Protein AF-A0A1V5U0B7-F1 (afdb_monomer)

Solvent-accessible surface area (backbone atoms only — not comparable to full-atom values): 18365 Å² total; per-residue (Å²): 103,59,68,53,19,48,53,51,31,51,53,49,50,71,73,50,43,68,57,56,49,52,46,51,51,49,44,52,48,53,45,49,48,41,62,73,68,41,86,46,65,86,59,24,50,50,52,44,47,18,41,50,40,1,48,52,44,45,26,42,40,45,71,71,69,49,90,77,54,69,69,35,40,48,53,20,57,81,45,40,70,61,38,31,50,20,51,47,48,53,50,51,59,42,56,73,32,51,89,42,65,73,58,23,56,56,43,52,51,25,44,61,46,24,61,56,38,47,72,76,35,77,87,51,49,31,72,56,24,40,51,51,18,40,60,70,30,60,97,40,43,67,57,55,49,50,54,65,45,50,62,57,50,54,48,51,51,55,50,49,52,42,50,60,54,26,68,42,81,85,64,6,60,60,37,43,54,50,46,52,54,48,49,54,52,44,67,60,49,47,60,55,50,49,44,24,28,53,35,38,43,51,51,52,50,54,50,54,49,50,51,61,71,68,49,66,74,50,41,68,38,89,84,75,66,48,84,34,54,56,84,52,56,51,36,92,88,78,62,46,62,64,73,79,59,76,79,79,76,66,80,85,70,76,80,78,80,73,70,82,79,66,83,80,68,81,81,76,75,79,82,78,77,77,80,85,72,81,82,75,82,82,82,86,76,91,77,82,87,80,88,90,82,84,82,83,66,80,89,62,93,85,79,83,67,88,71,78,66,82,91,127

Foldseek 3Di:
DLVVLLVLLVVLCVPDPPLLLVLLVVLVVQLVCLVVPVPDCVRSLLSNQLLVLLLLQSLLCSSVVHDRDNVSSRPSVVVSVQSSQQSVLLVVVLVVCVVPPVVSLLSCQLQLCLSVCCVPPVVDGNVRSSVVSNVLCVVVSVVVVCSLVVVVVVVCVVLVVLCVCLPDPPRNVVSVVVSVVVCVVCVSVVVSSSSNSSSSVVVVSVVVVVVVVPDDQWDQDPVPRDTGGPPDQADPPPRHGPPPDPDPPPPDDDPPPPDPPDPPDPDPDDPDPDPDDDDDDDDDDDDDDDDDDDDFDDDDDPPPDDDGDDDD

Secondary structure (DSSP, 8-state):
-HHHHHHHHHHHHHHSHHHHHHHHHHHHHHHHHHHHH--SHHHHHHHHHHHHHHHHHHHHHHHTT----GGGGGGGGTTHHHHHHHHHHHHHHHHHTTTSHHHHHHHHHHSTTHHHHHHH-TT--HHHHHHHHHHHTTTTHHHHHHHHHHHHHHHHHHHHHHHHHHTSTTTHHHHHHHHHHHHHHHHHHHHHHHHHHHHHHHHHHHHHHHHHHHS-SEEE-TTT--EEETT-SB-TTT--BTTSS-------------------------------PPPPP------------PPPPPPPTTT--PPPPPP-

Sequence (312 aa):
MVLSAYKKAFGILMRKPVRLWGVSLLGSLLVGLACLFGVLPIIVIPIALTLGLGMVSVFYRGSHGEEINSDLLFAGFKSFWKTVAAMGWQWLWTFIWAPVPVMNIIKIYSYRFVPYYLLTRPEYDGPVALRASMEETKGYRWKLLFADLLAPLAVVFGLGLLAALALIPYVGIFFDIVLFAASILIGLVLPLFMGLVQACMFDEVQEARRLEASRPKGKICPGCGSSVPADAKFCANCGFNFVQQPPYQQPYQPPQYQQPVYPQQPYQQPVYQQPVYPQQPQFQQPYQGAEGAPAAGAWDGTSGEYQPPQQG

Structure (mmCIF, N/CA/C/O backbone):
data_AF-A0A1V5U0B7-F1
#
_entry.id   AF-A0A1V5U0B7-F1
#
loop_
_atom_site.group_PDB
_atom_site.id
_atom_site.type_symbol
_atom_site.label_atom_id
_atom_site.label_alt_id
_atom_site.label_comp_id
_atom_site.label_asym_id
_atom_site.label_entity_id
_atom_site.label_seq_id
_atom_site.pdbx_PDB_ins_code
_atom_site.Cartn_x
_atom_site.Cartn_y
_atom_site.Cartn_z
_atom_site.occupancy
_atom_site.B_iso_or_equiv
_atom_site.auth_seq_id
_atom_site.auth_comp_id
_atom_site.auth_asym_id
_atom_site.auth_atom_id
_atom_site.pdbx_PDB_model_num
ATOM 1 N N . MET A 1 1 ? -13.053 -11.152 -2.266 1.00 90.06 1 MET A N 1
ATOM 2 C CA . MET A 1 1 ? -12.197 -10.188 -1.557 1.00 90.06 1 MET A CA 1
ATOM 3 C C . MET A 1 1 ? -10.908 -9.883 -2.317 1.00 90.06 1 MET A C 1
ATOM 5 O O . MET A 1 1 ? -10.857 -8.848 -2.951 1.00 90.06 1 MET A O 1
ATOM 9 N N . VAL A 1 2 ? -9.885 -10.752 -2.347 1.00 92.25 2 VAL A N 1
ATOM 10 C CA . VAL A 1 2 ? -8.628 -10.404 -3.061 1.00 92.25 2 VAL A CA 1
ATOM 11 C C . VAL A 1 2 ? -8.873 -10.188 -4.559 1.00 92.25 2 VAL A C 1
ATOM 13 O O . VAL A 1 2 ? -8.548 -9.137 -5.098 1.00 92.25 2 VAL A O 1
ATOM 16 N N . LEU A 1 3 ? -9.553 -11.131 -5.218 1.00 93.12 3 LEU A N 1
ATOM 17 C CA . LEU A 1 3 ? -9.892 -11.002 -6.639 1.00 93.12 3 LEU A CA 1
ATOM 18 C C . LEU A 1 3 ? -10.841 -9.821 -6.928 1.00 93.12 3 LEU A C 1
ATOM 20 O O . LEU A 1 3 ? -10.712 -9.177 -7.966 1.00 93.12 3 LEU A O 1
ATOM 24 N N . SER A 1 4 ? -11.773 -9.513 -6.016 1.00 93.19 4 SER A N 1
ATOM 25 C CA . SER A 1 4 ? -12.668 -8.354 -6.164 1.00 93.19 4 SER A CA 1
ATOM 26 C C . SER A 1 4 ? -11.897 -7.041 -6.071 1.00 93.19 4 SER A C 1
ATOM 28 O O . SER A 1 4 ? -12.092 -6.182 -6.927 1.00 93.19 4 SER A O 1
ATOM 30 N N . ALA A 1 5 ? -10.965 -6.918 -5.121 1.00 93.62 5 ALA A N 1
ATOM 31 C CA . ALA A 1 5 ? -10.085 -5.760 -5.005 1.00 93.62 5 ALA A CA 1
ATOM 32 C C . ALA A 1 5 ? -9.208 -5.579 -6.254 1.00 93.62 5 ALA A C 1
ATOM 34 O O . ALA A 1 5 ? -9.132 -4.477 -6.787 1.00 93.62 5 ALA A O 1
ATOM 35 N N . TYR A 1 6 ? -8.623 -6.660 -6.779 1.00 94.38 6 TYR A N 1
ATOM 36 C CA . TYR A 1 6 ? -7.843 -6.629 -8.021 1.00 94.38 6 TYR A CA 1
ATOM 37 C C . TYR A 1 6 ? -8.683 -6.181 -9.223 1.00 94.38 6 TYR A C 1
ATOM 39 O O . TYR A 1 6 ? -8.261 -5.313 -9.985 1.00 94.38 6 TYR A O 1
ATOM 47 N N . LYS A 1 7 ? -9.896 -6.728 -9.377 1.00 94.62 7 LYS A N 1
ATOM 48 C CA . LYS A 1 7 ? -10.818 -6.348 -10.457 1.00 94.62 7 LYS A CA 1
ATOM 49 C C . LYS A 1 7 ? -11.233 -4.877 -10.357 1.00 94.62 7 LYS A C 1
ATOM 51 O O . LYS A 1 7 ? -11.244 -4.186 -11.374 1.00 94.62 7 LYS A O 1
ATOM 56 N N . LYS A 1 8 ? -11.552 -4.399 -9.147 1.00 93.94 8 LYS A N 1
ATOM 57 C CA . LYS A 1 8 ? -11.872 -2.988 -8.877 1.00 93.94 8 LYS A CA 1
ATOM 58 C C . LYS A 1 8 ? -10.685 -2.091 -9.241 1.00 93.94 8 LYS A C 1
ATOM 60 O O . LYS A 1 8 ? -10.845 -1.197 -10.067 1.00 93.94 8 LYS A O 1
ATOM 65 N N . ALA A 1 9 ? -9.494 -2.387 -8.714 1.00 92.88 9 ALA A N 1
ATOM 66 C CA . ALA A 1 9 ? -8.272 -1.627 -8.977 1.00 92.88 9 ALA A CA 1
ATOM 67 C C . ALA A 1 9 ? -7.937 -1.561 -10.475 1.00 92.88 9 ALA A C 1
ATOM 69 O O . ALA A 1 9 ? -7.663 -0.482 -10.997 1.00 92.88 9 ALA A O 1
ATOM 70 N N . PHE A 1 10 ? -8.033 -2.687 -11.189 1.00 92.44 10 PHE A N 1
ATOM 71 C CA . PHE A 1 10 ? -7.805 -2.737 -12.633 1.00 92.44 10 PHE A CA 1
ATOM 72 C C . PHE A 1 10 ? -8.819 -1.886 -13.412 1.00 92.44 10 PHE A C 1
ATOM 74 O O . PHE A 1 10 ? -8.439 -1.118 -14.294 1.00 92.44 10 PHE A O 1
ATOM 81 N N . GLY A 1 11 ? -10.107 -1.968 -13.058 1.00 91.06 11 GLY A N 1
ATOM 82 C CA . GLY A 1 11 ? -11.150 -1.155 -13.687 1.00 91.06 11 GLY A CA 1
ATOM 83 C C . GLY A 1 11 ? -10.940 0.349 -13.483 1.00 91.06 11 GLY A C 1
ATOM 84 O O . GLY A 1 11 ? -11.145 1.136 -14.405 1.00 91.06 11 GLY A O 1
ATOM 85 N N . ILE A 1 12 ? -10.484 0.751 -12.296 1.00 90.06 12 ILE A N 1
ATOM 86 C CA . ILE A 1 12 ? -10.191 2.152 -11.963 1.00 90.06 12 ILE A CA 1
ATOM 87 C C . ILE A 1 12 ? -8.972 2.646 -12.749 1.00 90.06 12 ILE A C 1
ATOM 89 O O . ILE A 1 12 ? -9.028 3.720 -13.355 1.00 90.06 12 ILE A O 1
ATOM 93 N N . LEU A 1 13 ? -7.913 1.832 -12.809 1.00 87.06 13 LEU A N 1
ATOM 94 C CA . LEU A 1 13 ? -6.694 2.132 -13.560 1.00 87.06 13 LEU A CA 1
ATOM 95 C C . LEU A 1 13 ? -6.983 2.373 -15.051 1.00 87.06 13 LEU A C 1
ATOM 97 O O . LEU A 1 13 ? -6.430 3.303 -15.635 1.00 87.06 13 LEU A O 1
ATOM 101 N N . MET A 1 14 ? -7.887 1.586 -15.644 1.00 86.19 14 MET A N 1
ATOM 102 C CA . MET A 1 14 ? -8.280 1.714 -17.053 1.00 86.19 14 MET A CA 1
ATOM 103 C C . MET A 1 14 ? -9.199 2.911 -17.340 1.00 86.19 14 MET A C 1
ATOM 105 O O . MET A 1 14 ? -9.218 3.409 -18.463 1.00 86.19 14 MET A O 1
ATOM 109 N N . ARG A 1 15 ? -9.962 3.404 -16.354 1.00 83.94 15 ARG A N 1
ATOM 110 C CA . ARG A 1 15 ? -10.961 4.467 -16.571 1.00 83.94 15 ARG A CA 1
ATOM 111 C C . ARG A 1 15 ? -10.376 5.882 -16.566 1.00 83.94 15 ARG A C 1
ATOM 113 O O . ARG A 1 15 ? -10.871 6.741 -17.290 1.00 83.94 15 ARG A O 1
ATOM 120 N N . LYS A 1 16 ? -9.370 6.158 -15.729 1.00 71.25 16 LYS A N 1
ATOM 121 C CA . LYS A 1 16 ? -8.733 7.488 -15.610 1.00 71.25 16 LYS A CA 1
ATOM 122 C C . LYS A 1 16 ? -7.199 7.380 -15.601 1.00 71.25 16 LYS A C 1
ATOM 124 O O . LYS A 1 16 ? -6.576 7.812 -14.628 1.00 71.25 16 LYS A O 1
ATOM 129 N N . PRO A 1 17 ? -6.572 6.835 -16.660 1.00 76.44 17 PRO A N 1
ATOM 130 C CA . PRO A 1 17 ? -5.147 6.534 -16.629 1.00 76.44 17 PRO A CA 1
ATOM 131 C C . PRO A 1 17 ? -4.315 7.816 -16.498 1.00 76.44 17 PRO A C 1
ATOM 133 O O . PRO A 1 17 ? -3.619 8.002 -15.514 1.00 76.44 17 PRO A O 1
ATOM 136 N N . VAL A 1 18 ? -4.460 8.789 -17.397 1.00 84.62 18 VAL A N 1
ATOM 137 C CA . VAL A 1 18 ? -3.482 9.890 -17.498 1.00 84.62 18 VAL A CA 1
ATOM 138 C C . VAL A 1 18 ? -3.328 10.718 -16.211 1.00 84.62 18 VAL A C 1
ATOM 140 O O . VAL A 1 18 ? -2.205 10.965 -15.779 1.00 84.62 18 VAL A O 1
ATOM 143 N N . ARG A 1 19 ? -4.430 11.125 -15.560 1.00 87.81 19 ARG A N 1
ATOM 144 C CA . ARG A 1 19 ? -4.363 11.954 -14.338 1.00 87.81 19 ARG A CA 1
ATOM 145 C C . ARG A 1 19 ? -3.838 11.189 -13.125 1.00 87.81 19 ARG A C 1
ATOM 147 O O . ARG A 1 19 ? -2.963 11.700 -12.434 1.00 87.81 19 ARG A O 1
ATOM 154 N N . LEU A 1 20 ? -4.351 9.979 -12.878 1.00 88.00 20 LEU A N 1
ATOM 155 C CA . LEU A 1 20 ? -3.863 9.141 -11.779 1.00 88.00 20 LEU A CA 1
ATOM 156 C C . LEU A 1 20 ? -2.371 8.851 -11.978 1.00 88.00 20 LEU A C 1
ATOM 158 O O . LEU A 1 20 ? -1.591 8.975 -11.043 1.00 88.00 20 LEU A O 1
ATOM 162 N N . TRP A 1 21 ? -1.969 8.553 -13.214 1.00 88.81 21 TRP A N 1
ATOM 163 C CA . TRP A 1 21 ? -0.586 8.237 -13.535 1.00 88.81 21 TRP A CA 1
ATOM 164 C C . TRP A 1 21 ? 0.326 9.443 -13.357 1.00 88.81 21 TRP A C 1
ATOM 166 O O . TRP A 1 21 ? 1.344 9.330 -12.686 1.00 88.81 21 TRP A O 1
ATOM 176 N N . GLY A 1 22 ? -0.061 10.607 -13.882 1.00 90.88 22 GLY A N 1
ATOM 177 C CA . GLY A 1 22 ? 0.720 11.835 -13.744 1.00 90.88 22 GLY A CA 1
ATOM 178 C C . GLY A 1 22 ? 0.945 12.227 -12.284 1.00 90.88 22 GLY A C 1
ATOM 179 O O . GLY A 1 22 ? 2.077 12.501 -11.891 1.00 90.88 22 GLY A O 1
ATOM 180 N N . VAL A 1 23 ? -0.105 12.194 -11.457 1.00 92.38 23 VAL A N 1
ATOM 181 C CA . VAL A 1 23 ? 0.000 12.568 -10.037 1.00 92.38 23 VAL A CA 1
ATOM 182 C C . VAL A 1 23 ? 0.762 11.513 -9.232 1.00 92.38 23 VAL A C 1
ATOM 184 O O . VAL A 1 23 ? 1.595 11.877 -8.407 1.00 92.38 23 VAL A O 1
ATOM 187 N N . SER A 1 24 ? 0.555 10.217 -9.483 1.00 91.19 24 SER A N 1
ATOM 188 C CA . SER A 1 24 ? 1.335 9.166 -8.818 1.00 91.19 24 SER A CA 1
ATOM 189 C C . SER A 1 24 ? 2.815 9.206 -9.205 1.00 91.19 24 SER A C 1
ATOM 191 O O . SER A 1 24 ? 3.659 9.069 -8.326 1.00 91.19 24 SER A O 1
ATOM 193 N N . LEU A 1 25 ? 3.146 9.448 -10.479 1.00 90.62 25 LEU A N 1
ATOM 194 C CA . LEU A 1 25 ? 4.532 9.613 -10.931 1.00 90.62 25 LEU A CA 1
ATOM 195 C C . LEU A 1 25 ? 5.178 10.855 -10.319 1.00 90.62 25 LEU A C 1
ATOM 197 O O . LEU A 1 25 ? 6.307 10.773 -9.843 1.00 90.62 25 LEU A O 1
ATOM 201 N N . LEU A 1 26 ? 4.453 11.977 -10.274 1.00 93.81 26 LEU A N 1
ATOM 202 C CA . LEU A 1 26 ? 4.906 13.185 -9.590 1.00 93.81 26 LEU A CA 1
ATOM 203 C C . LEU A 1 26 ? 5.170 12.905 -8.106 1.00 93.81 26 LEU A C 1
ATOM 205 O O . LEU A 1 26 ? 6.221 13.270 -7.595 1.00 93.81 26 LEU A O 1
ATOM 209 N N . GLY A 1 27 ? 4.261 12.213 -7.419 1.00 92.19 27 GLY A N 1
ATOM 210 C CA . GLY A 1 27 ? 4.438 11.846 -6.017 1.00 92.19 27 GLY A CA 1
ATOM 211 C C . GLY A 1 27 ? 5.635 10.923 -5.782 1.00 92.19 27 GLY A C 1
ATOM 212 O O . GLY A 1 27 ? 6.443 11.183 -4.892 1.00 92.19 27 GLY A O 1
ATOM 213 N N . SER A 1 28 ? 5.812 9.892 -6.613 1.00 90.00 28 SER A N 1
ATOM 214 C CA . SER A 1 28 ? 6.988 9.015 -6.570 1.00 90.00 28 SER A CA 1
ATOM 215 C C . SER A 1 28 ? 8.289 9.772 -6.844 1.00 90.00 28 SER A C 1
ATOM 217 O O . SER A 1 28 ? 9.279 9.532 -6.155 1.00 90.00 28 SER A O 1
ATOM 219 N N . LEU A 1 29 ? 8.283 10.717 -7.788 1.00 91.94 29 LEU A N 1
ATOM 220 C CA . LEU A 1 29 ? 9.418 11.598 -8.056 1.00 91.94 29 LEU A CA 1
ATOM 221 C C . LEU A 1 29 ? 9.741 12.459 -6.831 1.00 91.94 29 LEU A C 1
ATOM 223 O O . LEU A 1 29 ? 10.893 12.503 -6.420 1.00 91.94 29 LEU A O 1
ATOM 227 N N . LEU A 1 30 ? 8.745 13.096 -6.209 1.00 93.31 30 LEU A N 1
ATOM 228 C CA . LEU A 1 30 ? 8.948 13.925 -5.016 1.00 93.31 30 LEU A CA 1
ATOM 229 C C . LEU A 1 30 ? 9.529 13.120 -3.846 1.00 93.31 30 LEU A C 1
ATOM 231 O O . LEU A 1 30 ? 10.458 13.587 -3.189 1.00 93.31 30 LEU A O 1
ATOM 235 N N . VAL A 1 31 ? 9.032 11.900 -3.611 1.00 90.75 31 VAL A N 1
ATOM 236 C CA . VAL A 1 31 ? 9.595 10.991 -2.597 1.00 90.75 31 VAL A CA 1
ATOM 237 C C . VAL A 1 31 ? 11.036 10.614 -2.952 1.00 90.75 31 VAL A C 1
ATOM 239 O O . VAL A 1 31 ? 11.913 10.677 -2.094 1.00 90.75 31 VAL A O 1
ATOM 242 N N . GLY A 1 32 ? 11.301 10.272 -4.215 1.00 89.00 32 GLY A N 1
ATOM 243 C CA . GLY A 1 32 ? 12.644 9.945 -4.695 1.00 89.00 32 GLY A CA 1
ATOM 244 C C . GLY A 1 32 ? 13.631 11.102 -4.528 1.00 89.00 32 GLY A C 1
ATOM 245 O O . GLY A 1 32 ? 14.731 10.893 -4.026 1.00 89.00 32 GLY A O 1
ATOM 246 N N . LEU A 1 33 ? 13.226 12.330 -4.868 1.00 91.06 33 LEU A N 1
ATOM 247 C CA . LEU A 1 33 ? 14.043 13.532 -4.693 1.00 91.06 33 LEU A CA 1
ATOM 248 C C . LEU A 1 33 ? 14.292 13.840 -3.214 1.00 91.06 33 LEU A C 1
ATOM 250 O O . LEU A 1 33 ? 15.415 14.188 -2.855 1.00 91.06 33 LEU A O 1
ATOM 254 N N . ALA A 1 34 ? 13.288 13.666 -2.349 1.00 89.31 34 ALA A N 1
ATOM 255 C CA . ALA A 1 34 ? 13.457 13.826 -0.906 1.00 89.31 34 ALA A CA 1
ATOM 256 C C . ALA A 1 34 ? 14.499 12.843 -0.343 1.00 89.31 34 ALA A C 1
ATOM 258 O O . ALA A 1 34 ? 15.327 13.235 0.478 1.00 89.31 34 ALA A O 1
ATOM 259 N N . CYS A 1 35 ? 14.500 11.595 -0.819 1.00 87.19 35 CYS A N 1
ATOM 260 C CA . CYS A 1 35 ? 15.497 10.592 -0.446 1.00 87.19 35 CYS A CA 1
ATOM 261 C C . CYS A 1 35 ? 16.885 10.861 -1.052 1.00 87.19 35 CYS A C 1
ATOM 263 O O . CYS A 1 35 ? 17.883 10.601 -0.392 1.00 87.19 35 CYS A O 1
ATOM 265 N N . LEU A 1 36 ? 16.959 11.367 -2.289 1.00 88.50 36 LEU A N 1
ATOM 266 C CA . LEU A 1 36 ? 18.220 11.624 -2.993 1.00 88.50 36 LEU A CA 1
ATOM 267 C C . LEU A 1 36 ? 18.971 12.838 -2.430 1.00 88.50 36 LEU A C 1
ATOM 269 O O . LEU A 1 36 ? 20.185 12.786 -2.260 1.00 88.50 36 LEU A O 1
ATOM 273 N N . PHE A 1 37 ? 18.256 13.935 -2.169 1.00 86.75 37 PHE A N 1
ATOM 274 C CA . PHE A 1 37 ? 18.857 15.208 -1.753 1.00 86.75 37 PHE A CA 1
ATOM 275 C C . PHE A 1 37 ? 18.858 15.430 -0.245 1.00 86.75 37 PHE A C 1
ATOM 277 O O . PHE A 1 37 ? 19.570 16.307 0.248 1.00 86.75 37 PHE A O 1
ATOM 284 N N . GLY A 1 38 ? 18.057 14.685 0.512 1.00 80.94 38 GLY A N 1
ATOM 285 C CA . GLY A 1 38 ? 18.045 14.851 1.951 1.00 80.94 38 GLY A CA 1
ATOM 286 C C . GLY A 1 38 ? 19.283 14.207 2.578 1.00 80.94 38 GLY A C 1
ATOM 287 O O . GLY A 1 38 ? 19.398 12.994 2.710 1.00 80.94 38 GLY A O 1
ATOM 288 N N . VAL A 1 39 ? 20.227 15.059 2.972 1.00 81.56 39 VAL A N 1
ATOM 289 C CA . VAL A 1 39 ? 21.521 14.652 3.542 1.00 81.56 39 VAL A CA 1
ATOM 290 C C . VAL A 1 39 ? 21.360 14.076 4.951 1.00 81.56 39 VAL A C 1
ATOM 292 O O . VAL A 1 39 ? 22.073 13.156 5.342 1.00 81.56 39 VAL A O 1
ATOM 295 N N . LEU A 1 40 ? 20.416 14.619 5.726 1.00 90.00 40 LEU A N 1
ATOM 296 C CA . LEU A 1 40 ? 20.201 14.225 7.114 1.00 90.00 40 LEU A CA 1
ATOM 297 C C . LEU A 1 40 ? 18.909 13.408 7.256 1.00 90.00 40 LEU A C 1
ATOM 299 O O . LEU A 1 40 ? 17.837 13.901 6.886 1.00 90.00 40 LEU A O 1
ATOM 303 N N . PRO A 1 41 ? 18.952 12.213 7.879 1.00 88.00 41 PRO A N 1
ATOM 304 C CA . PRO A 1 41 ? 17.770 11.366 8.051 1.00 88.00 41 PRO A CA 1
ATOM 305 C C . PRO A 1 41 ? 16.675 12.051 8.878 1.00 88.00 41 PRO A C 1
ATOM 307 O O . PRO A 1 41 ? 15.493 11.820 8.643 1.00 88.00 41 PRO A O 1
ATOM 310 N N . ILE A 1 42 ? 17.052 12.958 9.789 1.00 91.25 42 ILE A N 1
ATOM 311 C CA . ILE A 1 42 ? 16.110 13.763 10.581 1.00 91.25 42 ILE A CA 1
ATOM 312 C C . ILE A 1 42 ? 15.227 14.680 9.719 1.00 91.25 42 ILE A C 1
ATOM 314 O O . ILE A 1 42 ? 14.128 15.025 10.138 1.00 91.25 42 ILE A O 1
ATOM 318 N N . ILE A 1 43 ? 15.682 15.049 8.516 1.00 90.50 43 ILE A N 1
ATOM 319 C CA . ILE A 1 43 ? 14.926 15.862 7.554 1.00 90.50 43 ILE A CA 1
ATOM 320 C C . ILE A 1 43 ? 14.208 14.955 6.548 1.00 90.50 43 ILE A C 1
ATOM 322 O O . ILE A 1 43 ? 13.018 15.140 6.292 1.00 90.50 43 ILE A O 1
ATOM 326 N N . VAL A 1 44 ? 14.906 13.947 6.012 1.00 92.81 44 VAL A N 1
ATOM 327 C CA . VAL A 1 44 ? 14.365 13.031 4.989 1.00 92.81 44 VAL A CA 1
ATOM 328 C C . VAL A 1 44 ? 13.152 12.272 5.504 1.00 92.81 44 VAL A C 1
ATOM 330 O O . VAL A 1 44 ? 12.131 12.207 4.823 1.00 92.81 44 VAL A O 1
ATOM 333 N N . ILE A 1 45 ? 13.257 11.683 6.700 1.00 93.12 45 ILE A N 1
ATOM 334 C CA . ILE A 1 45 ? 12.246 10.756 7.214 1.00 93.12 45 ILE A CA 1
ATOM 335 C C . ILE A 1 45 ? 10.892 11.464 7.377 1.00 93.12 45 ILE A C 1
ATOM 337 O O . ILE A 1 45 ? 9.923 10.973 6.802 1.00 93.12 45 ILE A O 1
ATOM 341 N N . PRO A 1 46 ? 10.777 12.620 8.065 1.00 94.81 46 PRO A N 1
ATOM 342 C CA . PRO A 1 46 ? 9.505 13.335 8.161 1.00 94.81 46 PRO A CA 1
ATOM 343 C C . PRO A 1 46 ? 8.866 13.650 6.804 1.00 94.81 46 PRO A C 1
ATOM 345 O O . PRO A 1 46 ? 7.671 13.417 6.633 1.00 94.81 46 PRO A O 1
ATOM 348 N N . ILE A 1 47 ? 9.660 14.119 5.835 1.00 94.12 47 ILE A N 1
ATOM 349 C CA . ILE A 1 47 ? 9.184 14.468 4.488 1.00 94.12 47 ILE A CA 1
ATOM 350 C C . ILE A 1 47 ? 8.702 13.220 3.736 1.00 94.12 47 ILE A C 1
ATOM 352 O O . ILE A 1 47 ? 7.638 13.237 3.117 1.00 94.12 47 ILE A O 1
ATOM 356 N N . ALA A 1 48 ? 9.452 12.119 3.804 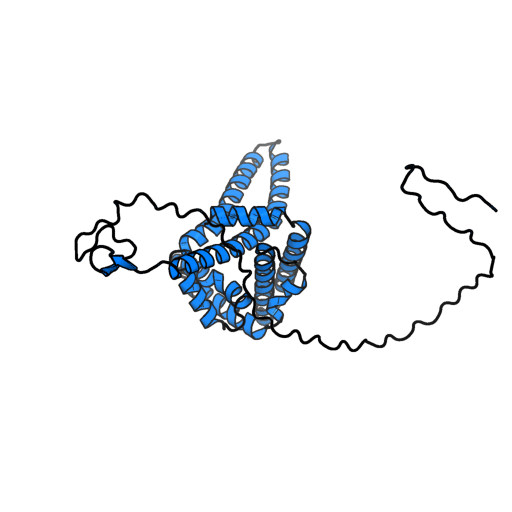1.00 93.56 48 ALA A N 1
ATOM 357 C CA . ALA A 1 48 ? 9.079 10.864 3.161 1.00 93.56 48 ALA A CA 1
ATOM 358 C C . ALA A 1 48 ? 7.788 10.282 3.757 1.00 93.56 48 ALA A C 1
ATOM 360 O O . ALA A 1 48 ? 6.933 9.793 3.019 1.00 93.56 48 ALA A O 1
ATOM 361 N N . LEU A 1 49 ? 7.608 10.374 5.080 1.00 94.94 49 LEU A N 1
ATOM 362 C CA . LEU A 1 49 ? 6.384 9.932 5.749 1.00 94.94 49 LEU A CA 1
ATOM 363 C C . LEU A 1 49 ? 5.171 10.765 5.311 1.00 94.94 49 LEU A C 1
ATOM 365 O O . LEU A 1 49 ? 4.135 10.197 4.967 1.00 94.94 49 LEU A O 1
ATOM 369 N N . THR A 1 50 ? 5.286 12.095 5.264 1.00 95.31 50 THR A N 1
ATOM 370 C CA . THR A 1 50 ? 4.163 12.965 4.874 1.00 95.31 50 THR A CA 1
ATOM 371 C C . THR A 1 50 ? 3.799 12.835 3.401 1.00 95.31 50 THR A C 1
ATOM 373 O O . THR A 1 50 ? 2.610 12.761 3.081 1.00 95.31 50 THR A O 1
ATOM 376 N N . LEU A 1 51 ? 4.790 12.740 2.508 1.00 95.12 51 LEU A N 1
ATOM 377 C CA . LEU A 1 51 ? 4.562 12.432 1.093 1.00 95.12 51 LEU A CA 1
ATOM 378 C C . LEU A 1 51 ? 3.979 11.025 0.907 1.00 95.12 51 LEU A C 1
ATOM 380 O O . LEU A 1 51 ? 3.104 10.829 0.066 1.00 95.12 51 LEU A O 1
ATOM 384 N N . GLY A 1 52 ? 4.395 10.060 1.732 1.00 94.00 52 GLY A N 1
ATOM 385 C CA . GLY A 1 52 ? 3.810 8.722 1.778 1.00 94.00 52 GLY A CA 1
ATOM 386 C C . GLY A 1 52 ? 2.311 8.759 2.083 1.00 94.00 52 GLY A C 1
ATOM 387 O O . GLY A 1 52 ? 1.529 8.126 1.374 1.00 94.00 52 GLY A O 1
ATOM 388 N N . LEU A 1 53 ? 1.881 9.555 3.071 1.00 95.38 53 LEU A N 1
ATOM 389 C CA . LEU A 1 53 ? 0.453 9.763 3.343 1.00 95.38 53 LEU A CA 1
ATOM 390 C C . LEU A 1 53 ? -0.267 10.437 2.166 1.00 95.38 53 LEU A C 1
ATOM 392 O O . LEU A 1 53 ? -1.398 10.075 1.841 1.00 95.38 53 LEU A O 1
ATOM 396 N N . GLY A 1 54 ? 0.400 11.388 1.506 1.00 95.31 54 GLY A N 1
ATOM 397 C CA . GLY A 1 54 ? -0.080 12.021 0.279 1.00 95.31 54 GLY A CA 1
ATOM 398 C C . GLY A 1 54 ? -0.372 11.009 -0.827 1.00 95.31 54 GLY A C 1
ATOM 399 O O . GLY A 1 54 ? -1.469 11.010 -1.387 1.00 95.31 54 GLY A O 1
ATOM 400 N N . MET A 1 55 ? 0.553 10.079 -1.075 1.00 95.25 55 MET A N 1
ATOM 401 C CA . MET A 1 55 ? 0.365 8.989 -2.039 1.00 95.25 55 MET A CA 1
ATOM 402 C C . MET A 1 55 ? -0.813 8.087 -1.674 1.00 95.25 55 MET A C 1
ATOM 404 O O . MET A 1 55 ? -1.639 7.777 -2.533 1.00 95.25 55 MET A O 1
ATOM 408 N N . VAL A 1 56 ? -0.950 7.717 -0.396 1.00 95.81 56 VAL A N 1
ATOM 409 C CA . VAL A 1 56 ? -2.113 6.943 0.071 1.00 95.81 56 VAL A CA 1
ATOM 410 C C . VAL A 1 56 ? -3.413 7.710 -0.189 1.00 95.81 56 VAL A C 1
ATOM 412 O O . VAL A 1 56 ? -4.396 7.111 -0.617 1.00 95.81 56 VAL A O 1
ATOM 415 N N . SER A 1 57 ? -3.420 9.034 -0.016 1.00 95.19 57 SER A N 1
ATOM 416 C CA . SER A 1 57 ? -4.600 9.861 -0.288 1.00 95.19 57 SER A CA 1
ATOM 417 C C . SER A 1 57 ? -4.984 9.886 -1.769 1.00 95.19 57 SER A C 1
ATOM 419 O O . SER A 1 57 ? -6.171 9.822 -2.086 1.00 95.19 57 SER A O 1
ATOM 421 N N . VAL A 1 58 ? -3.996 9.909 -2.673 1.00 95.06 58 VAL A N 1
ATOM 422 C CA . VAL A 1 58 ? -4.212 9.844 -4.125 1.00 95.06 58 VAL A CA 1
ATOM 423 C C . VAL A 1 58 ? -4.836 8.509 -4.510 1.00 95.06 58 VAL A C 1
ATOM 425 O O . VAL A 1 58 ? -5.837 8.493 -5.225 1.00 95.06 58 VAL A O 1
ATOM 428 N N . PHE A 1 59 ? -4.299 7.394 -4.010 1.00 95.06 59 PHE A N 1
ATOM 429 C CA . PHE A 1 59 ? -4.842 6.071 -4.321 1.00 95.06 59 PHE A CA 1
ATOM 430 C C . PHE A 1 59 ? -6.221 5.841 -3.703 1.00 95.06 59 PHE A C 1
ATOM 432 O O . PHE A 1 59 ? -7.090 5.287 -4.370 1.00 95.06 59 PHE A O 1
ATOM 439 N N . TYR A 1 60 ? -6.447 6.302 -2.472 1.00 95.06 60 TYR A N 1
ATOM 440 C CA . TYR A 1 60 ? -7.736 6.178 -1.791 1.00 95.06 60 TYR A CA 1
ATOM 441 C C . TYR A 1 60 ? -8.836 7.003 -2.473 1.00 95.06 60 TYR A C 1
ATOM 443 O O . TYR A 1 60 ? -9.911 6.496 -2.770 1.00 95.06 60 TYR A O 1
ATOM 451 N N . ARG A 1 61 ? -8.574 8.272 -2.795 1.00 93.81 61 ARG A N 1
ATOM 452 C CA . ARG A 1 61 ? -9.554 9.118 -3.499 1.00 93.81 61 ARG A CA 1
ATOM 453 C C . ARG A 1 61 ? -9.743 8.680 -4.947 1.00 93.81 61 ARG A C 1
ATOM 455 O O . ARG A 1 61 ? -10.862 8.656 -5.457 1.00 93.81 61 ARG A O 1
ATOM 462 N N . GLY A 1 62 ? -8.655 8.252 -5.588 1.00 91.81 62 GLY A N 1
ATOM 463 C CA . GLY A 1 62 ? -8.683 7.641 -6.910 1.00 91.81 62 GLY A CA 1
ATOM 464 C C . GLY A 1 62 ? -9.533 6.371 -6.945 1.00 91.81 62 GLY A C 1
ATOM 465 O O . GLY A 1 62 ? -10.274 6.179 -7.909 1.00 91.81 62 GLY A O 1
ATOM 466 N N . SER A 1 63 ? -9.503 5.542 -5.889 1.00 92.75 63 SER A N 1
ATOM 467 C CA . SER A 1 63 ? -10.332 4.334 -5.829 1.00 92.75 63 SER A CA 1
ATOM 468 C C . SER A 1 63 ? -11.829 4.635 -5.714 1.00 92.75 63 SER A C 1
ATOM 470 O O . SER A 1 63 ? -12.650 3.874 -6.224 1.00 92.75 63 SER A O 1
ATOM 472 N N . HIS A 1 64 ? -12.176 5.784 -5.131 1.00 91.12 64 HIS A N 1
ATOM 473 C CA . HIS A 1 64 ? -13.546 6.281 -4.992 1.00 91.12 64 HIS A CA 1
ATOM 474 C C . HIS A 1 64 ? -14.037 7.088 -6.208 1.00 91.12 64 HIS A C 1
ATOM 476 O O . HIS A 1 64 ? -15.189 7.515 -6.248 1.00 91.12 64 HIS A O 1
ATOM 482 N N . GLY A 1 65 ? -13.192 7.275 -7.229 1.00 86.88 65 GLY A N 1
ATOM 483 C CA . GLY A 1 65 ? -13.544 8.016 -8.441 1.00 86.88 65 GLY A CA 1
ATOM 484 C C . GLY A 1 65 ? -13.593 9.536 -8.264 1.00 86.88 65 GLY A C 1
ATOM 485 O O . GLY A 1 65 ? -14.122 10.218 -9.145 1.00 86.88 65 GLY A O 1
ATOM 486 N N . GLU A 1 66 ? -13.035 10.060 -7.169 1.00 89.38 66 GLU A N 1
ATOM 487 C CA . GLU A 1 66 ? -12.908 11.498 -6.919 1.00 89.38 66 GLU A CA 1
ATOM 488 C C . GLU A 1 66 ? -11.956 12.170 -7.928 1.00 89.38 66 GLU A C 1
ATOM 490 O O . GLU A 1 66 ? -11.194 11.520 -8.655 1.00 89.38 66 GLU A O 1
ATOM 495 N N . GLU A 1 67 ? -11.990 13.503 -7.990 1.00 87.06 67 GLU A N 1
ATOM 496 C CA . GLU A 1 67 ? -11.040 14.259 -8.802 1.00 87.06 67 GLU A CA 1
ATOM 497 C C . GLU A 1 67 ? -9.632 14.208 -8.197 1.00 87.06 67 GLU A C 1
ATOM 499 O O . GLU A 1 67 ? -9.399 14.590 -7.051 1.00 87.06 67 GLU A O 1
ATOM 504 N N . ILE A 1 68 ? -8.679 13.722 -8.994 1.00 90.31 68 ILE A N 1
ATOM 505 C CA . ILE A 1 68 ? -7.282 13.581 -8.585 1.00 90.31 68 ILE A CA 1
ATOM 506 C C . ILE A 1 68 ? -6.543 14.864 -8.954 1.00 90.31 68 ILE A C 1
ATOM 508 O O . ILE A 1 68 ? -6.237 15.091 -10.127 1.00 90.31 68 ILE A O 1
ATOM 512 N N . ASN A 1 69 ? -6.257 15.673 -7.936 1.00 90.69 69 ASN A N 1
ATOM 513 C CA . ASN A 1 69 ? -5.470 16.898 -8.037 1.00 90.69 69 ASN A CA 1
ATOM 514 C C . ASN A 1 69 ? -4.120 16.720 -7.338 1.00 90.69 69 ASN A C 1
ATOM 516 O O . ASN A 1 69 ? -3.995 15.941 -6.391 1.00 90.69 69 ASN A O 1
ATOM 520 N N . SER A 1 70 ? -3.113 17.477 -7.773 1.00 91.00 70 SER A N 1
ATOM 521 C CA . SER A 1 70 ? -1.765 17.422 -7.196 1.00 91.00 70 SER A CA 1
ATOM 522 C C . SER A 1 70 ? -1.735 17.813 -5.714 1.00 91.00 70 SER A C 1
ATOM 524 O O . SER A 1 70 ? -0.904 17.301 -4.972 1.00 91.00 70 SER A O 1
ATOM 526 N N . ASP A 1 71 ? -2.683 18.632 -5.249 1.00 93.06 71 ASP A N 1
ATOM 527 C CA . ASP A 1 71 ? -2.812 19.032 -3.838 1.00 93.06 71 ASP A CA 1
ATOM 528 C C . ASP A 1 71 ? -2.995 17.843 -2.885 1.00 93.06 71 ASP A C 1
ATOM 530 O O . ASP A 1 71 ? -2.654 17.922 -1.703 1.00 93.06 71 ASP A O 1
ATOM 534 N N . LEU A 1 72 ? -3.507 16.718 -3.395 1.00 92.56 72 LEU A N 1
ATOM 535 C CA . LEU A 1 72 ? -3.645 15.480 -2.633 1.00 92.56 72 LEU A CA 1
ATOM 536 C C . LEU A 1 72 ? -2.283 14.922 -2.204 1.00 92.56 72 LEU A C 1
ATOM 538 O O . LEU A 1 72 ? -2.155 14.406 -1.096 1.00 92.56 72 LEU A O 1
ATOM 542 N N . LEU A 1 73 ? -1.232 15.111 -3.007 1.00 93.75 73 LEU A N 1
ATOM 543 C CA . LEU A 1 73 ? 0.131 14.712 -2.637 1.00 93.75 73 LEU A CA 1
ATOM 544 C C . LEU A 1 73 ? 0.618 15.422 -1.369 1.00 93.75 73 LEU A C 1
ATOM 546 O O . LEU A 1 73 ? 1.436 14.883 -0.628 1.00 93.75 73 LEU A O 1
ATOM 550 N N . PHE A 1 74 ? 0.073 16.604 -1.084 1.00 95.25 74 PHE A N 1
ATOM 551 C CA . PHE A 1 74 ? 0.421 17.397 0.087 1.00 95.25 74 PHE A CA 1
ATOM 552 C C . PHE A 1 74 ? -0.571 17.233 1.246 1.00 95.25 74 PHE A C 1
ATOM 554 O O . PHE A 1 74 ? -0.474 17.943 2.248 1.00 95.25 74 PHE A O 1
ATOM 561 N N . ALA A 1 75 ? -1.498 16.268 1.177 1.00 92.25 75 ALA A N 1
ATOM 562 C CA . ALA A 1 75 ? -2.476 16.020 2.238 1.00 92.25 75 ALA A CA 1
ATOM 563 C C . ALA A 1 75 ? -1.816 15.783 3.610 1.00 92.25 75 ALA A C 1
ATOM 565 O O . ALA A 1 75 ? -2.277 16.332 4.611 1.00 92.25 75 ALA A O 1
ATOM 566 N N . GLY A 1 76 ? -0.698 15.048 3.654 1.00 89.31 76 GLY A N 1
ATOM 567 C CA . GLY A 1 76 ? 0.052 14.805 4.892 1.00 89.31 76 GLY A CA 1
ATOM 568 C C . GLY A 1 76 ? 0.742 16.041 5.478 1.00 89.31 76 GLY A C 1
ATOM 569 O O . GLY A 1 76 ? 1.018 16.078 6.674 1.00 89.31 76 GLY A O 1
ATOM 570 N N . PHE A 1 77 ? 0.969 17.089 4.680 1.00 93.31 77 PHE A N 1
ATOM 571 C CA . PHE A 1 77 ? 1.572 18.337 5.159 1.00 93.31 77 PHE A CA 1
ATOM 572 C C . PHE A 1 77 ? 0.572 19.235 5.890 1.00 93.31 77 PHE A C 1
ATOM 574 O O . PHE A 1 77 ? 0.978 20.003 6.758 1.00 93.31 77 PHE A O 1
ATOM 581 N N . LYS A 1 78 ? -0.737 19.096 5.625 1.00 92.75 78 LYS A N 1
ATOM 582 C CA . LYS A 1 78 ? -1.784 19.872 6.319 1.00 92.75 78 LYS A CA 1
ATOM 583 C C . LYS A 1 78 ? -1.778 19.647 7.830 1.00 92.75 78 LYS A C 1
ATOM 585 O O . LYS A 1 78 ? -2.109 20.543 8.595 1.00 92.75 78 LYS A O 1
ATOM 590 N N . SER A 1 79 ? -1.390 18.448 8.254 1.00 90.88 79 SER A N 1
ATOM 591 C CA . SER A 1 79 ? -1.226 18.077 9.658 1.00 90.88 79 SER A CA 1
ATOM 592 C C . SER A 1 79 ? 0.167 17.486 9.887 1.00 90.88 79 SER A C 1
ATOM 594 O O . SER A 1 79 ? 0.305 16.393 10.432 1.00 90.88 79 SER A O 1
ATOM 596 N N . PHE A 1 80 ? 1.205 18.214 9.448 1.00 93.56 80 PHE A N 1
ATOM 597 C CA . PHE A 1 80 ? 2.593 17.738 9.377 1.00 93.56 80 PHE A CA 1
ATOM 598 C C . PHE A 1 80 ? 3.048 16.990 10.638 1.00 93.56 80 PHE A C 1
ATOM 600 O O . PHE A 1 80 ? 3.310 15.791 10.578 1.00 93.56 80 PHE A O 1
ATOM 607 N N . TRP A 1 81 ? 3.066 17.653 11.799 1.00 94.44 81 TRP A N 1
ATOM 608 C CA . TRP A 1 81 ? 3.544 17.048 13.049 1.00 94.44 81 TRP A CA 1
ATOM 609 C C . TRP A 1 81 ? 2.740 15.817 13.468 1.00 94.44 81 TRP A C 1
ATOM 611 O O . TRP A 1 81 ? 3.318 14.823 13.903 1.00 94.44 81 TRP A O 1
ATOM 621 N N . LYS A 1 82 ? 1.418 15.851 13.281 1.00 92.88 82 LYS A N 1
ATOM 622 C CA . LYS A 1 82 ? 0.540 14.717 13.581 1.00 92.88 82 LYS A CA 1
ATOM 623 C C . LYS A 1 82 ? 0.818 13.538 12.651 1.00 92.88 82 LYS A C 1
ATOM 625 O O . LYS A 1 82 ? 0.938 12.409 13.119 1.00 92.88 82 LYS A O 1
ATOM 630 N N . THR A 1 83 ? 0.967 13.798 11.356 1.00 94.69 83 THR A N 1
ATOM 631 C CA . THR A 1 83 ? 1.280 12.785 10.342 1.00 94.69 83 THR A CA 1
ATOM 632 C C . THR A 1 83 ? 2.638 12.146 10.609 1.00 94.69 83 THR A C 1
ATOM 634 O O . THR A 1 83 ? 2.732 10.922 10.674 1.00 94.69 83 THR A O 1
ATOM 637 N N . VAL A 1 84 ? 3.674 12.960 10.831 1.00 96.12 84 VAL A N 1
ATOM 638 C CA . VAL A 1 84 ? 5.033 12.491 11.138 1.00 96.12 84 VAL A CA 1
ATOM 639 C C . VAL A 1 84 ? 5.038 11.661 12.415 1.00 96.12 84 VAL A C 1
ATOM 641 O O . VAL A 1 84 ? 5.584 10.561 12.415 1.00 96.12 84 VAL A O 1
ATOM 644 N N . ALA A 1 85 ? 4.390 12.131 13.484 1.00 95.06 85 ALA A N 1
ATOM 645 C CA . ALA A 1 85 ? 4.309 11.385 14.734 1.00 95.06 85 ALA A CA 1
ATOM 646 C C . ALA A 1 85 ? 3.549 10.064 14.560 1.00 95.06 85 ALA A C 1
ATOM 648 O O . ALA A 1 85 ? 4.006 9.026 15.027 1.00 95.06 85 ALA A O 1
ATOM 649 N N . ALA A 1 86 ? 2.411 10.069 13.863 1.00 94.56 86 ALA A N 1
ATOM 650 C CA . ALA A 1 86 ? 1.575 8.887 13.716 1.00 94.56 86 ALA A CA 1
ATOM 651 C C . ALA A 1 86 ? 2.179 7.824 12.792 1.00 94.56 86 ALA A C 1
ATOM 653 O O . ALA A 1 86 ? 2.242 6.647 13.157 1.00 94.56 86 ALA A O 1
ATOM 654 N N . MET A 1 87 ? 2.665 8.230 11.620 1.00 95.19 87 MET A N 1
ATOM 655 C CA . MET A 1 87 ? 3.362 7.322 10.713 1.00 95.19 87 MET A CA 1
ATOM 656 C C . MET A 1 87 ? 4.716 6.905 11.285 1.00 95.19 87 MET A C 1
ATOM 658 O O . MET A 1 87 ? 5.076 5.735 11.198 1.00 95.19 87 MET A O 1
ATOM 662 N N . GLY A 1 88 ? 5.436 7.814 11.945 1.00 95.56 88 GLY A N 1
ATOM 663 C CA . GLY A 1 88 ? 6.673 7.499 12.659 1.00 95.56 88 GLY A CA 1
ATOM 664 C C . GLY A 1 88 ? 6.446 6.468 13.763 1.00 95.56 88 GLY A C 1
ATOM 665 O O . GLY A 1 88 ? 7.219 5.523 13.883 1.00 95.56 88 GLY A O 1
ATOM 666 N N . TRP A 1 89 ? 5.336 6.569 14.500 1.00 96.31 89 TRP A N 1
ATOM 667 C CA . TRP A 1 89 ? 4.932 5.575 15.496 1.00 96.31 89 TRP A CA 1
ATOM 668 C C . TRP A 1 89 ? 4.702 4.196 14.869 1.00 96.31 89 TRP A C 1
ATOM 670 O O . TRP A 1 89 ? 5.211 3.195 15.370 1.00 96.31 89 TRP A O 1
ATOM 680 N N . GLN A 1 90 ? 3.994 4.122 13.739 1.00 95.38 90 GLN A N 1
ATOM 681 C CA . GLN A 1 90 ? 3.841 2.880 12.974 1.00 95.38 90 GLN A CA 1
ATOM 682 C C . GLN A 1 90 ? 5.196 2.293 12.548 1.00 95.38 90 GLN A C 1
ATOM 684 O O . GLN A 1 90 ? 5.429 1.091 12.715 1.00 95.38 90 GLN A O 1
ATOM 689 N N . TRP A 1 91 ? 6.077 3.118 11.976 1.00 94.31 91 TRP A N 1
ATOM 690 C CA . TRP A 1 91 ? 7.388 2.679 11.496 1.00 94.31 91 TRP A CA 1
ATOM 691 C C . TRP A 1 91 ? 8.282 2.206 12.639 1.00 94.31 91 TRP A C 1
ATOM 693 O O . TRP A 1 91 ? 8.891 1.147 12.516 1.00 94.31 91 TRP A O 1
ATOM 703 N N . LEU A 1 92 ? 8.276 2.905 13.776 1.00 94.31 92 LEU A N 1
ATOM 704 C CA . LEU A 1 92 ? 8.966 2.492 14.997 1.00 94.31 92 LEU A CA 1
ATOM 705 C C . LEU A 1 92 ? 8.528 1.088 15.431 1.00 94.31 92 LEU A C 1
ATOM 707 O O . LEU A 1 92 ? 9.365 0.209 15.622 1.00 94.31 92 LEU A O 1
ATOM 711 N N . TRP A 1 93 ? 7.218 0.843 15.531 1.00 94.38 93 TRP A N 1
ATOM 712 C CA . TRP A 1 93 ? 6.714 -0.478 15.912 1.00 94.38 93 TRP A CA 1
ATOM 713 C C . TRP A 1 93 ? 7.036 -1.553 14.883 1.00 94.38 93 TRP A C 1
ATOM 715 O O . TRP A 1 93 ? 7.291 -2.688 15.264 1.00 94.38 93 TRP A O 1
ATOM 725 N N . THR A 1 94 ? 7.035 -1.227 13.595 1.00 92.62 94 THR A N 1
ATOM 726 C CA . THR A 1 94 ? 7.429 -2.180 12.546 1.00 92.62 94 THR A CA 1
ATOM 727 C C . THR A 1 94 ? 8.913 -2.533 12.668 1.00 92.62 94 THR A C 1
ATOM 729 O O . THR A 1 94 ? 9.278 -3.705 12.634 1.00 92.62 94 THR A O 1
ATOM 732 N N . PHE A 1 95 ? 9.756 -1.529 12.908 1.00 94.06 95 PHE A N 1
ATOM 733 C CA . PHE A 1 95 ? 11.199 -1.679 13.059 1.00 94.06 95 PHE A CA 1
ATOM 734 C C . PHE A 1 95 ? 11.583 -2.526 14.278 1.00 94.06 95 PHE A C 1
ATOM 736 O O . PHE A 1 95 ? 12.451 -3.385 14.174 1.00 94.06 95 PHE A O 1
ATOM 743 N N . ILE A 1 96 ? 10.887 -2.364 15.409 1.00 95.50 96 ILE A N 1
ATOM 744 C CA . ILE A 1 96 ? 11.119 -3.171 16.621 1.00 95.50 96 ILE A CA 1
ATOM 745 C C . ILE A 1 96 ? 10.966 -4.674 16.345 1.00 95.50 96 ILE A C 1
ATOM 747 O O . ILE A 1 96 ? 11.718 -5.480 16.886 1.00 95.50 96 ILE A O 1
ATOM 751 N N . TRP A 1 97 ? 10.010 -5.064 15.498 1.00 94.50 97 TRP A N 1
ATOM 752 C CA . TRP A 1 97 ? 9.779 -6.471 15.162 1.00 94.50 97 TRP A CA 1
ATOM 753 C C . TRP A 1 97 ? 10.629 -6.965 13.985 1.00 94.50 97 TRP A C 1
ATOM 755 O O . TRP A 1 97 ? 10.592 -8.160 13.697 1.00 94.50 97 TRP A O 1
ATOM 765 N N . ALA A 1 98 ? 11.429 -6.103 13.347 1.00 94.75 98 ALA A N 1
ATOM 766 C CA . ALA A 1 98 ? 12.276 -6.466 12.212 1.00 94.75 98 ALA A CA 1
ATOM 767 C C . ALA A 1 98 ? 13.224 -7.659 12.466 1.00 94.75 98 ALA A C 1
ATOM 769 O O . ALA A 1 98 ? 13.325 -8.500 11.570 1.00 94.75 98 ALA A O 1
ATOM 770 N N . PRO A 1 99 ? 13.848 -7.817 13.657 1.00 96.25 99 PRO A N 1
ATOM 771 C CA . PRO A 1 99 ? 14.729 -8.953 13.947 1.00 96.25 99 PRO A CA 1
ATOM 772 C C . PRO A 1 99 ? 14.025 -10.313 14.023 1.00 96.25 99 PRO A C 1
ATOM 774 O O . PRO A 1 99 ? 14.695 -11.340 14.018 1.00 96.25 99 PRO A O 1
ATOM 777 N N . VAL A 1 100 ? 12.691 -10.345 14.121 1.00 97.12 100 VAL A N 1
ATOM 778 C CA . VAL A 1 100 ? 11.901 -11.579 14.231 1.00 97.12 100 VAL A CA 1
ATOM 779 C C . VAL A 1 100 ? 11.075 -11.743 12.950 1.00 97.12 100 VAL A C 1
ATOM 781 O O . VAL A 1 100 ? 9.958 -11.226 12.882 1.00 97.12 100 VAL A O 1
ATOM 784 N N . PRO A 1 101 ? 11.566 -12.468 11.923 1.00 91.50 101 PRO A N 1
ATOM 785 C CA . PRO A 1 101 ? 11.018 -12.396 10.564 1.00 91.50 101 PRO A CA 1
ATOM 786 C C . PRO A 1 101 ? 9.522 -12.719 10.462 1.00 91.50 101 PRO A C 1
ATOM 788 O O . PRO A 1 101 ? 8.759 -11.969 9.856 1.00 91.50 101 PRO A O 1
ATOM 791 N N . VAL A 1 102 ? 9.075 -13.802 11.107 1.00 93.38 102 VAL A N 1
ATOM 792 C CA . VAL A 1 102 ? 7.662 -14.225 11.080 1.00 93.38 102 VAL A CA 1
ATOM 793 C C . VAL A 1 102 ? 6.761 -13.181 11.744 1.00 93.38 102 VAL A C 1
ATOM 795 O O . VAL A 1 102 ? 5.707 -12.827 11.214 1.00 93.38 102 VAL A O 1
ATOM 798 N N . MET A 1 103 ? 7.189 -12.646 12.889 1.00 93.75 103 MET A N 1
ATOM 799 C CA . MET A 1 103 ? 6.432 -11.617 13.602 1.00 93.75 103 MET A CA 1
ATOM 800 C C . MET A 1 103 ? 6.428 -10.288 12.851 1.00 93.75 103 MET A C 1
ATOM 802 O O . MET A 1 103 ? 5.391 -9.626 12.825 1.00 93.75 103 MET A O 1
ATOM 806 N N . ASN A 1 104 ? 7.533 -9.923 12.196 1.00 94.38 104 ASN A N 1
ATOM 807 C CA . ASN A 1 104 ? 7.619 -8.724 11.368 1.00 94.38 104 ASN A CA 1
ATOM 808 C C . ASN A 1 104 ? 6.543 -8.730 10.277 1.00 94.38 104 ASN A C 1
ATOM 810 O O . ASN A 1 104 ? 5.760 -7.789 10.176 1.00 94.38 104 ASN A O 1
ATOM 814 N N . ILE A 1 105 ? 6.421 -9.838 9.535 1.00 93.06 105 ILE A N 1
ATOM 815 C CA . ILE A 1 105 ? 5.397 -9.997 8.493 1.00 93.06 105 ILE A CA 1
ATOM 816 C C . ILE A 1 105 ? 4.004 -9.765 9.088 1.00 93.06 105 ILE A C 1
ATOM 818 O O . ILE A 1 105 ? 3.248 -8.930 8.595 1.00 93.06 105 ILE A O 1
ATOM 822 N N . ILE A 1 106 ? 3.671 -10.433 10.197 1.00 92.94 106 ILE A N 1
ATOM 823 C CA . ILE A 1 106 ? 2.370 -10.266 10.863 1.00 92.94 106 ILE A CA 1
ATOM 824 C C . ILE A 1 106 ? 2.120 -8.796 11.231 1.00 92.94 106 ILE A C 1
ATOM 826 O O . ILE A 1 106 ? 0.998 -8.303 11.069 1.00 92.94 106 ILE A O 1
ATOM 830 N N . LYS A 1 107 ? 3.138 -8.091 11.732 1.00 94.81 107 LYS A N 1
ATOM 831 C CA . LYS A 1 107 ? 3.028 -6.699 12.176 1.00 94.81 107 LYS A CA 1
ATOM 832 C C . LYS A 1 107 ? 2.923 -5.705 11.024 1.00 94.81 107 LYS A C 1
ATOM 834 O O . LYS A 1 107 ? 2.042 -4.852 11.102 1.00 94.81 107 LYS A O 1
ATOM 839 N N . ILE A 1 108 ? 3.682 -5.873 9.940 1.00 94.31 108 ILE A N 1
ATOM 840 C CA . ILE A 1 108 ? 3.551 -5.077 8.707 1.00 94.31 108 ILE A CA 1
ATOM 841 C C . ILE A 1 108 ? 2.092 -5.074 8.235 1.00 94.31 108 ILE A C 1
ATOM 843 O O . ILE A 1 108 ? 1.504 -4.012 8.038 1.00 94.31 108 ILE A O 1
ATOM 847 N N . TYR A 1 109 ? 1.464 -6.252 8.144 1.00 94.81 109 TYR A N 1
ATOM 848 C CA . TYR A 1 109 ? 0.061 -6.343 7.727 1.00 94.81 109 TYR A CA 1
ATOM 849 C C . TYR A 1 109 ? -0.923 -5.861 8.793 1.00 94.81 109 TYR A C 1
ATOM 851 O O . TYR A 1 109 ? -1.981 -5.349 8.444 1.00 94.81 109 TYR A O 1
ATOM 859 N N . SER A 1 110 ? -0.588 -5.978 10.080 1.00 94.94 110 SER A N 1
ATOM 860 C CA . SER A 1 110 ? -1.452 -5.481 11.158 1.00 94.94 110 SER A CA 1
ATOM 861 C C . SER A 1 110 ? -1.488 -3.952 11.236 1.00 94.94 110 SER A C 1
ATOM 863 O O . SER A 1 110 ? -2.484 -3.387 11.684 1.00 94.94 110 SER A O 1
ATOM 865 N N . TYR A 1 111 ? -0.424 -3.272 10.804 1.00 95.31 111 TYR A N 1
ATOM 866 C CA . TYR A 1 111 ? -0.317 -1.810 10.824 1.00 95.31 111 TYR A CA 1
ATOM 867 C C . TYR A 1 111 ? -0.606 -1.153 9.468 1.00 95.31 111 TYR A C 1
ATOM 869 O O . TYR A 1 111 ? -0.552 0.069 9.349 1.00 95.31 111 TYR A O 1
ATOM 877 N N . ARG A 1 112 ? -0.940 -1.945 8.443 1.00 94.25 112 ARG A N 1
ATOM 878 C CA . ARG A 1 112 ? -1.090 -1.472 7.061 1.00 94.25 112 ARG A CA 1
ATOM 879 C C . ARG A 1 112 ? -2.182 -0.410 6.876 1.00 94.25 112 ARG A C 1
ATOM 881 O O . ARG A 1 112 ? -2.080 0.401 5.961 1.00 94.25 112 ARG A O 1
ATOM 888 N N . PHE A 1 113 ? -3.208 -0.385 7.728 1.00 96.00 113 PHE A N 1
ATOM 889 C CA . PHE A 1 113 ? -4.331 0.551 7.600 1.00 96.00 113 PHE A CA 1
ATOM 890 C C . PHE A 1 113 ? -4.168 1.863 8.365 1.00 96.00 113 PHE A C 1
ATOM 892 O O . PHE A 1 113 ? -4.999 2.755 8.226 1.00 96.00 113 PHE A O 1
ATOM 899 N N . VAL A 1 114 ? -3.083 2.034 9.120 1.00 96.88 114 VAL A N 1
ATOM 900 C CA . VAL A 1 114 ? -2.786 3.287 9.827 1.00 96.88 114 VAL A CA 1
ATOM 901 C C . VAL A 1 114 ? -2.859 4.531 8.927 1.00 96.88 114 VAL A C 1
ATOM 903 O O . VAL A 1 114 ? -3.590 5.446 9.307 1.00 96.88 114 VAL A O 1
ATOM 906 N N . PRO A 1 115 ? -2.212 4.607 7.742 1.00 95.56 115 PRO A N 1
ATOM 907 C CA . PRO A 1 115 ? -2.306 5.809 6.911 1.00 95.56 115 PRO A CA 1
ATOM 908 C C . PRO A 1 115 ? -3.739 6.077 6.425 1.00 95.56 115 PRO A C 1
ATOM 910 O O . PRO A 1 115 ? -4.156 7.228 6.347 1.00 95.56 115 PRO A O 1
ATOM 913 N N . TYR A 1 116 ? -4.539 5.035 6.185 1.00 95.88 116 TYR A N 1
ATOM 914 C CA . TYR A 1 116 ? -5.945 5.185 5.803 1.00 95.88 116 TYR A CA 1
ATOM 915 C C . TYR A 1 116 ? -6.796 5.736 6.953 1.00 95.88 116 TYR A C 1
ATOM 917 O O . TYR A 1 116 ? -7.658 6.584 6.722 1.00 95.88 116 TYR A O 1
ATOM 925 N N . TYR A 1 117 ? -6.532 5.337 8.203 1.00 94.56 117 TYR A N 1
ATOM 926 C CA . TYR A 1 117 ? -7.191 5.944 9.365 1.00 94.56 117 TYR A CA 1
ATOM 927 C C . TYR A 1 117 ? -6.795 7.403 9.559 1.00 94.56 117 TYR A C 1
ATOM 929 O O . TYR A 1 117 ? -7.666 8.211 9.838 1.00 94.56 117 TYR A O 1
ATOM 937 N N . LEU A 1 118 ? -5.528 7.767 9.353 1.00 94.25 118 LEU A N 1
ATOM 938 C CA . LEU A 1 118 ? -5.112 9.172 9.441 1.00 94.25 118 LEU A CA 1
ATOM 939 C C . LEU A 1 118 ? -5.790 10.048 8.378 1.00 94.25 118 LEU A C 1
ATOM 941 O O . LEU A 1 118 ? -6.078 11.213 8.637 1.00 94.25 118 LEU A O 1
ATOM 945 N N . LEU A 1 119 ? -6.069 9.487 7.198 1.00 93.31 119 LEU A N 1
ATOM 946 C CA . LEU A 1 119 ? -6.771 10.184 6.118 1.00 93.31 119 LEU A CA 1
ATOM 947 C C . LEU A 1 119 ? -8.281 10.289 6.342 1.00 93.31 119 LEU A C 1
ATOM 949 O O . LEU A 1 119 ? -8.874 11.316 6.027 1.00 93.31 119 LEU A O 1
ATOM 953 N N . THR A 1 120 ? -8.907 9.222 6.838 1.00 92.75 120 THR A N 1
ATOM 954 C CA . THR A 1 120 ? -10.373 9.126 6.962 1.00 92.75 120 THR A CA 1
ATOM 955 C C . THR A 1 120 ? -10.902 9.593 8.314 1.00 92.75 120 THR A C 1
ATOM 957 O O . THR A 1 120 ? -12.074 9.947 8.415 1.00 92.75 120 THR A O 1
ATOM 960 N N . ARG A 1 121 ? -10.054 9.590 9.347 1.00 91.12 121 ARG A N 1
ATOM 961 C CA . ARG A 1 121 ? -10.365 9.950 10.734 1.00 91.12 121 ARG A CA 1
ATOM 962 C C . ARG A 1 121 ? -9.300 10.918 11.257 1.00 91.12 121 ARG A C 1
ATOM 964 O O . ARG A 1 121 ? -8.373 10.497 11.958 1.00 91.12 121 ARG A O 1
ATOM 971 N N . PRO A 1 122 ? -9.382 12.215 10.902 1.00 87.19 122 PRO A N 1
ATOM 972 C CA . PRO A 1 122 ? -8.383 13.212 11.294 1.00 87.19 122 PRO A CA 1
ATOM 973 C C . PRO A 1 122 ? -8.272 13.393 12.816 1.00 87.19 122 PRO A C 1
ATOM 975 O O . PRO A 1 122 ? -7.294 13.962 13.299 1.00 87.19 122 PRO A O 1
ATOM 978 N N . GLU A 1 123 ? -9.232 12.891 13.590 1.00 89.81 123 GLU A N 1
ATOM 979 C CA . GLU A 1 123 ? -9.216 12.848 15.047 1.00 89.81 123 GLU A CA 1
ATOM 980 C C . GLU A 1 123 ? -8.262 11.783 15.624 1.00 89.81 123 GLU A C 1
ATOM 982 O O . GLU A 1 123 ? -7.847 11.904 16.771 1.00 89.81 123 GLU A O 1
ATOM 987 N N . TYR A 1 124 ? -7.815 10.788 14.848 1.00 89.69 124 TYR A N 1
ATOM 988 C CA . TYR A 1 124 ? -6.973 9.695 15.364 1.00 89.69 124 TYR A CA 1
ATOM 989 C C . TYR A 1 124 ? -5.496 10.072 15.462 1.00 89.69 124 TYR A C 1
ATOM 991 O O . TYR A 1 124 ? -4.901 10.535 14.494 1.00 89.69 124 TYR A O 1
ATOM 999 N N . ASP A 1 125 ? -4.879 9.803 16.612 1.00 90.12 125 ASP A N 1
ATOM 1000 C CA . ASP A 1 125 ? -3.429 9.918 16.807 1.00 90.12 125 ASP A CA 1
ATOM 1001 C C . ASP A 1 125 ? -2.705 8.596 16.512 1.00 90.12 125 ASP A C 1
ATOM 1003 O O . ASP A 1 125 ? -3.328 7.539 16.402 1.00 90.12 125 ASP A O 1
ATOM 1007 N N . GLY A 1 126 ? -1.370 8.628 16.432 1.00 90.12 126 GLY A N 1
ATOM 1008 C CA . GLY A 1 126 ? -0.532 7.471 16.083 1.00 90.12 126 GLY A CA 1
ATOM 1009 C C . GLY A 1 126 ? -0.874 6.166 16.809 1.00 90.12 126 GLY A C 1
ATOM 1010 O O . GLY A 1 126 ? -1.183 5.169 16.153 1.00 90.12 126 GLY A O 1
ATOM 1011 N N . PRO A 1 127 ? -0.873 6.135 18.153 1.00 93.19 127 PRO A N 1
ATOM 1012 C CA . PRO A 1 127 ? -1.198 4.923 18.902 1.00 93.19 127 PRO A CA 1
ATOM 1013 C C . PRO A 1 127 ? -2.642 4.449 18.698 1.00 93.19 127 PRO A C 1
ATOM 1015 O O . PRO A 1 127 ? -2.894 3.243 18.687 1.00 93.19 127 PRO A O 1
ATOM 1018 N N . VAL A 1 128 ? -3.588 5.379 18.534 1.00 94.62 128 VAL A N 1
ATOM 1019 C CA . VAL A 1 128 ? -5.013 5.072 18.343 1.00 94.62 128 VAL A CA 1
ATOM 1020 C C . VAL A 1 128 ? -5.242 4.477 16.954 1.00 94.62 128 VAL A C 1
ATOM 1022 O O . VAL A 1 128 ? -5.825 3.399 16.846 1.00 94.62 128 VAL A O 1
ATOM 1025 N N . ALA A 1 129 ? -4.698 5.106 15.909 1.00 94.44 129 ALA A N 1
ATOM 1026 C CA . ALA A 1 129 ? -4.740 4.602 14.539 1.00 94.44 129 ALA A CA 1
ATOM 1027 C C . ALA A 1 129 ? -4.075 3.221 14.416 1.00 94.44 129 ALA A C 1
ATOM 1029 O O . ALA A 1 129 ? -4.604 2.329 13.752 1.00 94.44 129 ALA A O 1
ATOM 1030 N N . LEU A 1 130 ? -2.950 3.010 15.107 1.00 94.31 130 LEU A N 1
ATOM 1031 C CA . LEU A 1 130 ? -2.250 1.724 15.138 1.00 94.31 130 LEU A CA 1
ATOM 1032 C C . LEU A 1 130 ? -3.096 0.616 15.776 1.00 94.31 130 LEU A C 1
ATOM 1034 O O . LEU A 1 130 ? -3.175 -0.487 15.233 1.00 94.31 130 LEU A O 1
ATOM 1038 N N . ARG A 1 131 ? -3.766 0.898 16.899 1.00 93.81 131 ARG A N 1
ATOM 1039 C CA . ARG A 1 131 ? -4.685 -0.060 17.537 1.00 93.81 131 ARG A CA 1
ATOM 1040 C C . ARG A 1 131 ? -5.903 -0.352 16.668 1.00 93.81 131 ARG A C 1
ATOM 1042 O O . ARG A 1 131 ? -6.246 -1.522 16.522 1.00 93.81 131 ARG A O 1
ATOM 1049 N N . ALA A 1 132 ? -6.494 0.672 16.054 1.00 93.19 132 ALA A N 1
ATOM 1050 C CA . ALA A 1 132 ? -7.607 0.502 15.124 1.00 93.19 132 ALA A CA 1
ATOM 1051 C C . ALA A 1 132 ? -7.214 -0.413 13.951 1.00 93.19 132 ALA A C 1
ATOM 1053 O O . ALA A 1 132 ? -7.871 -1.421 13.713 1.00 93.19 132 ALA A O 1
ATOM 1054 N N . SER A 1 133 ? -6.073 -0.153 13.305 1.00 95.75 133 SER A N 1
ATOM 1055 C CA . SER A 1 133 ? -5.545 -1.013 12.236 1.00 95.75 133 SER A CA 1
ATOM 1056 C C . SER A 1 133 ? -5.327 -2.459 12.694 1.00 95.75 133 SER A C 1
ATOM 1058 O O . SER A 1 133 ? -5.674 -3.400 11.976 1.00 95.75 133 SER A O 1
ATOM 1060 N N . MET A 1 134 ? -4.782 -2.671 13.897 1.00 93.88 134 MET A N 1
ATOM 1061 C CA . MET A 1 134 ? -4.572 -4.022 14.424 1.00 93.88 134 MET A CA 1
ATOM 1062 C C . MET A 1 134 ? -5.872 -4.789 14.636 1.00 93.88 134 MET A C 1
ATOM 1064 O O . MET A 1 134 ? -5.885 -5.991 14.380 1.00 93.88 134 MET A O 1
ATOM 1068 N N . GLU A 1 135 ? -6.919 -4.130 15.135 1.00 92.94 135 GLU A N 1
ATOM 1069 C CA . GLU A 1 135 ? -8.231 -4.745 15.353 1.00 92.94 135 GLU A CA 1
ATOM 1070 C C . GLU A 1 135 ? -8.868 -5.132 14.020 1.00 92.94 135 GLU A C 1
ATOM 1072 O O . GLU A 1 135 ? -9.293 -6.267 13.802 1.00 92.94 135 GLU A O 1
ATOM 1077 N N . GLU A 1 136 ? -8.833 -4.199 13.082 1.00 90.38 136 GLU A N 1
ATOM 1078 C CA . GLU A 1 136 ? -9.553 -4.292 11.819 1.00 90.38 136 GLU A CA 1
ATOM 1079 C C . GLU A 1 136 ? -8.941 -5.362 10.916 1.00 90.38 136 GLU A C 1
ATOM 1081 O O . GLU A 1 136 ? -9.646 -6.140 10.279 1.00 90.38 136 GLU A O 1
ATOM 1086 N N . THR A 1 137 ? -7.626 -5.543 10.985 1.00 92.62 137 THR A N 1
ATOM 1087 C CA . THR A 1 137 ? -6.908 -6.574 10.224 1.00 92.62 137 THR A CA 1
ATOM 1088 C C . THR A 1 137 ? -7.009 -7.990 10.815 1.00 92.62 137 THR A C 1
ATOM 1090 O O . THR A 1 137 ? -6.588 -8.951 10.156 1.00 92.62 137 THR A O 1
ATOM 1093 N N . LYS A 1 138 ? -7.569 -8.192 12.024 1.00 91.00 138 LYS A N 1
ATOM 1094 C CA . LYS A 1 138 ? -7.698 -9.535 12.638 1.00 91.00 138 LYS A CA 1
ATOM 1095 C C . LYS A 1 138 ? -8.497 -10.489 11.741 1.00 91.00 138 LYS A C 1
ATOM 1097 O O . LYS A 1 138 ? -9.599 -10.187 11.314 1.00 91.00 138 LYS A O 1
ATOM 1102 N N . GLY A 1 139 ? -7.959 -11.665 11.430 1.00 89.56 139 GLY A N 1
ATOM 1103 C CA . GLY A 1 139 ? -8.626 -12.621 10.528 1.00 89.56 139 GLY A CA 1
ATOM 1104 C C . GLY A 1 139 ? -8.527 -12.287 9.029 1.00 89.56 139 GLY A C 1
ATOM 1105 O O . GLY A 1 139 ? -8.834 -13.141 8.200 1.00 89.56 139 GLY A O 1
ATOM 1106 N N . TYR A 1 140 ? -8.010 -11.107 8.662 1.00 92.81 140 TYR A N 1
ATOM 1107 C CA . TYR A 1 140 ? -7.770 -10.703 7.269 1.00 92.81 140 TYR A CA 1
ATOM 1108 C C . TYR A 1 140 ? -6.280 -10.651 6.889 1.00 92.81 140 TYR A C 1
ATOM 1110 O O . TYR A 1 140 ? -5.966 -10.569 5.704 1.00 92.81 140 TYR A O 1
ATOM 1118 N N . ARG A 1 141 ? -5.350 -10.775 7.850 1.00 91.12 141 ARG A N 1
ATOM 1119 C CA . ARG A 1 141 ? -3.886 -10.669 7.635 1.00 91.12 141 ARG A CA 1
ATOM 1120 C C . ARG A 1 141 ? -3.361 -11.509 6.470 1.00 91.12 141 ARG A C 1
ATOM 1122 O O . ARG A 1 141 ? -2.661 -10.988 5.612 1.00 91.12 141 ARG A O 1
ATOM 1129 N N . TRP A 1 142 ? -3.740 -12.785 6.402 1.00 92.19 142 TRP A N 1
ATOM 1130 C CA . TRP A 1 142 ? -3.303 -13.672 5.321 1.00 92.19 142 TRP A CA 1
ATOM 1131 C C . TRP A 1 142 ? -3.872 -13.253 3.967 1.00 92.19 142 TRP A C 1
ATOM 1133 O O . TRP A 1 142 ? -3.161 -13.278 2.972 1.00 92.19 142 TRP A O 1
ATOM 1143 N N . LYS A 1 143 ? -5.126 -12.787 3.922 1.00 94.12 143 LYS A N 1
ATOM 1144 C CA . LYS A 1 143 ? -5.737 -12.269 2.688 1.00 94.12 143 LYS A CA 1
ATOM 1145 C C . LYS A 1 143 ? -5.006 -11.018 2.193 1.00 94.12 143 LYS A C 1
ATOM 1147 O O . LYS A 1 143 ? -4.811 -10.878 0.992 1.00 94.12 143 LYS A O 1
ATOM 1152 N N . LEU A 1 144 ? -4.576 -10.147 3.108 1.00 93.88 144 LEU A N 1
ATOM 1153 C CA . LEU A 1 144 ? -3.774 -8.958 2.798 1.00 93.88 144 LEU A CA 1
ATOM 1154 C C . LEU A 1 144 ? -2.360 -9.318 2.319 1.00 93.88 144 LEU A C 1
ATOM 1156 O O . LEU A 1 144 ? -1.860 -8.675 1.403 1.00 93.88 144 LEU A O 1
ATOM 1160 N N . LEU A 1 145 ? -1.741 -10.353 2.896 1.00 94.31 145 LEU A N 1
ATOM 1161 C CA . LEU A 1 145 ? -0.463 -10.897 2.426 1.00 94.31 145 LEU A CA 1
ATOM 1162 C C . LEU A 1 145 ? -0.588 -11.453 1.005 1.00 94.31 145 LEU A C 1
ATOM 1164 O O . LEU A 1 145 ? 0.186 -11.079 0.131 1.00 94.31 145 LEU A O 1
ATOM 1168 N N . PHE A 1 146 ? -1.581 -12.309 0.752 1.00 93.94 146 PHE A N 1
ATOM 1169 C CA . PHE A 1 146 ? -1.808 -12.862 -0.584 1.00 93.94 146 PHE A CA 1
ATOM 1170 C C . PHE A 1 146 ? -2.142 -11.774 -1.606 1.00 93.94 146 PHE A C 1
ATOM 1172 O O . PHE A 1 146 ? -1.691 -11.859 -2.744 1.00 93.94 146 PHE A O 1
ATOM 1179 N N . ALA A 1 147 ? -2.881 -10.737 -1.204 1.00 93.19 147 ALA A N 1
ATOM 1180 C CA . ALA A 1 147 ? -3.148 -9.591 -2.063 1.00 93.19 147 ALA A CA 1
ATOM 1181 C C . ALA A 1 147 ? -1.867 -8.848 -2.466 1.00 93.19 147 ALA A C 1
ATOM 1183 O O . ALA A 1 147 ? -1.791 -8.397 -3.603 1.00 93.19 147 ALA A O 1
ATOM 1184 N N . ASP A 1 148 ? -0.863 -8.755 -1.593 1.00 92.44 148 ASP A N 1
ATOM 1185 C CA . ASP A 1 148 ? 0.399 -8.086 -1.928 1.00 92.44 148 ASP A CA 1
ATOM 1186 C C . ASP A 1 148 ? 1.378 -9.002 -2.677 1.00 92.44 148 ASP A C 1
ATOM 1188 O O . ASP A 1 148 ? 2.216 -8.515 -3.426 1.00 92.44 148 ASP A O 1
ATOM 1192 N N . LEU A 1 149 ? 1.258 -10.322 -2.515 1.00 93.50 149 LEU A N 1
ATOM 1193 C CA . LEU A 1 149 ? 2.161 -11.304 -3.117 1.00 93.50 149 LEU A CA 1
ATOM 1194 C C . LEU A 1 149 ? 1.739 -11.733 -4.534 1.00 93.50 149 LEU A C 1
ATOM 1196 O O . LEU A 1 149 ? 2.593 -12.026 -5.368 1.00 93.50 149 LEU A O 1
ATOM 1200 N N . LEU A 1 150 ? 0.435 -11.767 -4.825 1.00 94.31 150 LEU A N 1
ATOM 1201 C CA . LEU A 1 150 ? -0.095 -12.357 -6.057 1.00 94.31 150 LEU A CA 1
ATOM 1202 C C . LEU A 1 150 ? 0.396 -11.649 -7.333 1.00 94.31 150 LEU A C 1
ATOM 1204 O O . LEU A 1 150 ? 0.922 -12.314 -8.224 1.00 94.31 150 LEU A O 1
ATOM 1208 N N . ALA A 1 151 ? 0.260 -10.321 -7.426 1.00 92.44 151 ALA A N 1
ATOM 1209 C CA . ALA A 1 151 ? 0.735 -9.562 -8.587 1.00 92.44 151 ALA A CA 1
ATOM 1210 C C . ALA A 1 151 ? 2.265 -9.631 -8.767 1.00 92.44 151 ALA A C 1
ATOM 1212 O O . ALA A 1 151 ? 2.698 -9.977 -9.868 1.00 92.44 151 ALA A O 1
ATOM 1213 N N . PRO A 1 152 ? 3.098 -9.377 -7.737 1.00 92.38 152 PRO A N 1
ATOM 1214 C CA . PRO A 1 152 ? 4.547 -9.502 -7.871 1.00 92.38 152 PRO A CA 1
ATOM 1215 C C . PRO A 1 152 ? 5.010 -10.901 -8.279 1.00 92.38 152 PRO A C 1
ATOM 1217 O O . PRO A 1 152 ? 5.885 -11.010 -9.130 1.00 92.38 152 PRO A O 1
ATOM 1220 N N . LEU A 1 153 ? 4.412 -11.974 -7.744 1.00 95.06 153 LEU A N 1
ATOM 1221 C CA . LEU A 1 153 ? 4.769 -13.335 -8.159 1.00 95.06 153 LEU A CA 1
ATOM 1222 C C . LEU A 1 153 ? 4.429 -13.602 -9.626 1.00 95.06 153 LEU A C 1
ATOM 1224 O O . LEU A 1 153 ? 5.245 -14.185 -10.335 1.00 95.06 153 LEU A O 1
ATOM 1228 N N . ALA A 1 154 ? 3.259 -13.162 -10.096 1.00 94.38 154 ALA A N 1
ATOM 1229 C CA . ALA A 1 154 ? 2.881 -13.305 -11.502 1.00 94.38 154 ALA A CA 1
ATOM 1230 C C . ALA A 1 154 ? 3.837 -12.534 -12.430 1.00 94.38 154 ALA A C 1
ATOM 1232 O O . ALA A 1 154 ? 4.234 -13.044 -13.477 1.00 94.38 154 ALA A O 1
ATOM 1233 N N . VAL A 1 155 ? 4.253 -11.334 -12.016 1.00 95.38 155 VAL A N 1
ATOM 1234 C CA . VAL A 1 155 ? 5.245 -10.513 -12.723 1.00 95.38 155 VAL A CA 1
ATOM 1235 C C . VAL A 1 155 ? 6.609 -11.197 -12.759 1.00 95.38 155 VAL A C 1
ATOM 1237 O O . VAL A 1 155 ? 7.191 -11.321 -13.832 1.00 95.38 155 VAL A O 1
ATOM 1240 N N . VAL A 1 156 ? 7.111 -11.671 -11.616 1.00 95.56 156 VAL A N 1
ATOM 1241 C CA . VAL A 1 156 ? 8.402 -12.369 -11.524 1.00 95.56 156 VAL A CA 1
ATOM 1242 C C . VAL A 1 156 ? 8.389 -13.638 -12.367 1.00 95.56 156 VAL A C 1
ATOM 1244 O O . VAL A 1 156 ? 9.360 -13.909 -13.064 1.00 95.56 156 VAL A O 1
ATOM 1247 N N . PHE A 1 157 ? 7.288 -14.387 -12.360 1.00 96.62 157 PHE A N 1
ATOM 1248 C CA . PHE A 1 157 ? 7.132 -15.558 -13.214 1.00 96.62 157 PHE A CA 1
ATOM 1249 C C . PHE A 1 157 ? 7.182 -15.183 -14.702 1.00 9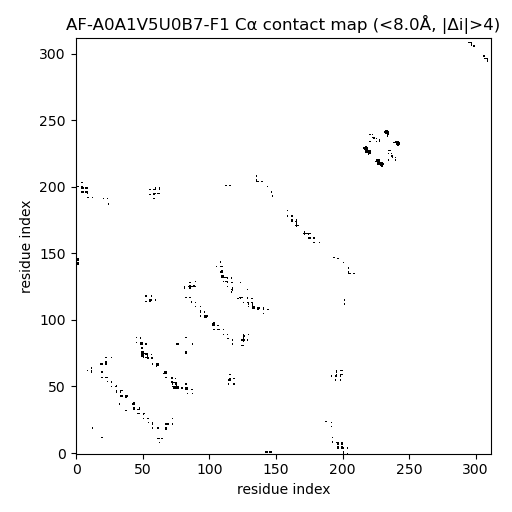6.62 157 PHE A C 1
ATOM 1251 O O . PHE A 1 157 ? 7.972 -15.756 -15.446 1.00 96.62 157 PHE A O 1
ATOM 1258 N N . GLY A 1 158 ? 6.406 -14.183 -15.136 1.00 95.62 158 GLY A N 1
ATOM 1259 C CA . GLY A 1 158 ? 6.395 -13.732 -16.531 1.00 95.62 158 GLY A CA 1
ATOM 1260 C C . GLY A 1 158 ? 7.745 -13.181 -17.005 1.00 95.62 158 GLY A C 1
ATOM 1261 O O . GLY A 1 158 ? 8.219 -13.552 -18.078 1.00 95.62 158 GLY A O 1
ATOM 1262 N N . LEU A 1 159 ? 8.397 -12.348 -16.189 1.00 95.75 159 LEU A N 1
ATOM 1263 C CA . LEU A 1 159 ? 9.736 -11.827 -16.475 1.00 95.75 159 LEU A CA 1
ATOM 1264 C C . LEU A 1 159 ? 10.801 -12.923 -16.433 1.00 95.75 159 LEU A C 1
ATOM 1266 O O . LEU A 1 159 ? 11.707 -12.904 -17.255 1.00 95.75 159 LEU A O 1
ATOM 1270 N N . GLY A 1 160 ? 10.684 -13.895 -15.529 1.00 96.12 160 GLY A N 1
ATOM 1271 C CA . GLY A 1 160 ? 11.586 -15.043 -15.447 1.00 96.12 160 GLY A CA 1
ATOM 1272 C C . GLY A 1 160 ? 11.501 -15.942 -16.680 1.00 96.12 160 GLY A C 1
ATOM 1273 O O . GLY A 1 160 ? 12.531 -16.382 -17.184 1.00 96.12 160 GLY A O 1
ATOM 1274 N N . LEU A 1 161 ? 10.295 -16.156 -17.218 1.00 95.75 161 LEU A N 1
ATOM 1275 C CA . LEU A 1 161 ? 10.120 -16.836 -18.504 1.00 95.75 161 LEU A CA 1
ATOM 1276 C C . LEU A 1 161 ? 10.794 -16.048 -19.629 1.00 95.75 161 LEU A C 1
ATOM 1278 O O . LEU A 1 161 ? 11.582 -16.612 -20.380 1.00 95.75 161 LEU A O 1
ATOM 1282 N N . LEU A 1 162 ? 10.544 -14.742 -19.715 1.00 94.62 162 LEU A N 1
ATOM 1283 C CA . LEU A 1 162 ? 11.158 -13.893 -20.735 1.00 94.62 162 LEU A CA 1
ATOM 1284 C C . LEU A 1 162 ? 12.694 -13.866 -20.622 1.00 94.62 162 LEU A C 1
ATOM 1286 O O . LEU A 1 162 ? 13.385 -13.941 -21.635 1.00 94.62 162 LEU A O 1
ATOM 1290 N N . ALA A 1 163 ? 13.223 -13.843 -19.397 1.00 95.44 163 ALA A N 1
ATOM 1291 C CA . ALA A 1 163 ? 14.653 -13.919 -19.114 1.00 95.44 163 ALA A CA 1
ATOM 1292 C C . ALA A 1 163 ? 15.248 -15.260 -19.557 1.00 95.44 163 ALA A C 1
ATOM 1294 O O . ALA A 1 163 ? 16.329 -15.287 -20.135 1.00 95.44 163 ALA A O 1
ATOM 1295 N N . ALA A 1 164 ? 14.535 -16.370 -19.343 1.00 95.19 164 ALA A N 1
ATOM 1296 C CA . ALA A 1 164 ? 14.967 -17.678 -19.824 1.00 95.19 164 ALA A CA 1
ATOM 1297 C C . ALA A 1 164 ? 15.055 -17.720 -21.360 1.00 95.19 164 ALA A C 1
ATOM 1299 O O . ALA A 1 164 ? 16.010 -18.281 -21.894 1.00 95.19 164 ALA A O 1
ATOM 1300 N N . LEU A 1 165 ? 14.118 -17.080 -22.077 1.00 94.75 165 LEU A N 1
ATOM 1301 C CA . LEU A 1 165 ? 14.208 -16.932 -23.537 1.00 94.75 165 LEU A CA 1
ATOM 1302 C C . LEU A 1 165 ? 15.388 -16.043 -23.971 1.00 94.75 165 LEU A C 1
ATOM 1304 O O . LEU A 1 165 ? 15.998 -16.307 -25.008 1.00 94.75 165 LEU A O 1
ATOM 1308 N N . ALA A 1 166 ? 15.747 -15.030 -23.180 1.00 94.56 166 ALA A N 1
ATOM 1309 C CA . ALA A 1 166 ? 16.896 -14.164 -23.452 1.00 94.56 166 ALA A CA 1
ATOM 1310 C C . ALA A 1 166 ? 18.260 -14.879 -23.351 1.00 94.56 166 ALA A C 1
ATOM 1312 O O . ALA A 1 166 ? 19.246 -14.376 -23.881 1.00 94.56 166 ALA A O 1
ATOM 1313 N N . LEU A 1 167 ? 18.330 -16.078 -22.756 1.00 94.31 167 LEU A N 1
ATOM 1314 C CA . LEU A 1 167 ? 19.564 -16.877 -22.688 1.00 94.31 167 LEU A CA 1
ATOM 1315 C C . LEU A 1 167 ? 19.924 -17.583 -24.011 1.00 94.31 167 LEU A C 1
ATOM 1317 O O . LEU A 1 167 ? 21.015 -18.143 -24.127 1.00 94.31 167 LEU A O 1
ATOM 1321 N N . ILE A 1 168 ? 19.032 -17.591 -25.009 1.00 93.12 168 ILE A N 1
ATOM 1322 C CA . ILE A 1 168 ? 19.275 -18.254 -26.299 1.00 93.12 168 ILE A CA 1
ATOM 1323 C C . ILE A 1 168 ? 20.322 -17.456 -27.101 1.00 93.12 168 ILE A C 1
ATOM 1325 O O . ILE A 1 168 ? 20.141 -16.255 -27.310 1.00 93.12 168 ILE A O 1
ATOM 1329 N N . PRO A 1 169 ? 21.395 -18.082 -27.621 1.00 92.38 169 PRO A N 1
ATOM 1330 C CA . PRO A 1 169 ? 22.406 -17.370 -28.399 1.00 92.38 169 PRO A CA 1
ATOM 1331 C C . PRO A 1 169 ? 21.807 -16.743 -29.669 1.00 92.38 169 PRO A C 1
ATOM 1333 O O . PRO A 1 169 ? 20.946 -17.337 -30.319 1.00 92.38 169 PRO A O 1
ATOM 1336 N N . TYR A 1 170 ? 22.285 -15.546 -30.031 1.00 89.88 170 TYR A N 1
ATOM 1337 C CA . TYR A 1 170 ? 21.830 -14.694 -31.147 1.00 89.88 170 TYR A CA 1
ATOM 1338 C C . TYR A 1 170 ? 20.388 -14.171 -31.035 1.00 89.88 170 TYR A C 1
ATOM 1340 O O . TYR A 1 170 ? 20.172 -12.963 -31.096 1.00 89.88 170 TYR A O 1
ATOM 1348 N N . VAL A 1 171 ? 19.403 -15.050 -30.834 1.00 91.50 171 VAL A N 1
ATOM 1349 C CA . VAL A 1 171 ? 17.975 -14.691 -30.740 1.00 91.50 171 VAL A CA 1
ATOM 1350 C C . VAL A 1 171 ? 17.652 -13.997 -29.409 1.00 91.50 171 VAL A C 1
ATOM 1352 O O . VAL A 1 171 ? 16.761 -13.152 -29.347 1.00 91.50 171 VAL A O 1
ATOM 1355 N N . GLY A 1 172 ? 18.409 -14.297 -28.352 1.00 92.75 172 GLY A N 1
ATOM 1356 C CA . GLY A 1 172 ? 18.209 -13.764 -27.006 1.00 92.75 172 GLY A CA 1
ATOM 1357 C C . GLY A 1 172 ? 18.324 -12.244 -26.895 1.00 92.75 172 GLY A C 1
ATOM 1358 O O . GLY A 1 172 ? 17.639 -11.662 -26.064 1.00 92.75 172 GLY A O 1
ATOM 1359 N N . ILE A 1 173 ? 19.082 -11.582 -27.781 1.00 93.81 173 ILE A N 1
ATOM 1360 C CA . ILE A 1 173 ? 19.230 -10.112 -27.796 1.00 93.81 173 ILE A CA 1
ATOM 1361 C C . ILE A 1 173 ? 17.870 -9.423 -27.967 1.00 93.81 173 ILE A C 1
ATOM 1363 O O . ILE A 1 173 ? 17.589 -8.417 -27.322 1.00 93.81 173 ILE A O 1
ATOM 1367 N N . PHE A 1 174 ? 16.996 -9.978 -28.811 1.00 94.69 174 PHE A N 1
ATOM 1368 C CA . PHE A 1 174 ? 15.647 -9.446 -28.982 1.00 94.69 174 PHE A CA 1
ATOM 1369 C C . PHE A 1 174 ? 14.847 -9.536 -27.678 1.00 94.69 174 PHE A C 1
ATOM 1371 O O . PHE A 1 174 ? 14.246 -8.553 -27.245 1.00 94.69 174 PHE A O 1
ATOM 1378 N N . PHE A 1 175 ? 14.866 -10.703 -27.032 1.00 95.62 175 PHE A N 1
ATOM 1379 C CA . PHE A 1 175 ? 14.160 -10.918 -25.772 1.00 95.62 175 PHE A CA 1
ATOM 1380 C C . PHE A 1 175 ? 14.741 -10.089 -24.626 1.00 95.62 175 PHE A C 1
ATOM 1382 O O . PHE A 1 175 ? 13.975 -9.639 -23.780 1.00 95.62 175 PHE A O 1
ATOM 1389 N N . ASP A 1 176 ? 16.046 -9.822 -24.629 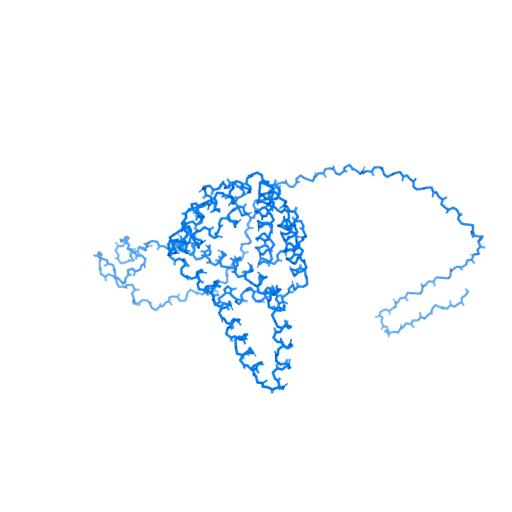1.00 94.19 176 ASP A N 1
ATOM 1390 C CA . ASP A 1 176 ? 16.710 -8.944 -23.664 1.00 94.19 176 ASP A CA 1
ATOM 1391 C C . ASP A 1 176 ? 16.229 -7.488 -23.793 1.00 94.19 176 ASP A C 1
ATOM 1393 O O . ASP A 1 176 ? 15.821 -6.872 -22.808 1.00 94.19 176 ASP A O 1
ATOM 1397 N N . ILE A 1 177 ? 16.133 -6.963 -25.021 1.00 95.50 177 ILE A N 1
ATOM 1398 C CA . ILE A 1 177 ? 15.560 -5.629 -25.281 1.00 95.50 177 ILE A CA 1
ATOM 1399 C C . ILE A 1 177 ? 14.097 -5.565 -24.816 1.00 95.50 177 ILE A C 1
ATOM 1401 O O . ILE A 1 177 ? 13.688 -4.603 -24.157 1.00 95.50 177 ILE A O 1
ATOM 1405 N N . VAL A 1 178 ? 13.299 -6.591 -25.132 1.00 96.00 178 VAL A N 1
ATOM 1406 C CA . VAL A 1 178 ? 11.897 -6.673 -24.691 1.00 96.00 178 VAL A CA 1
ATOM 1407 C C . VAL A 1 178 ? 11.811 -6.748 -23.166 1.00 96.00 178 VAL A C 1
ATOM 1409 O O . VAL A 1 178 ? 10.963 -6.081 -22.576 1.00 96.00 178 VAL A O 1
ATOM 1412 N N . LEU A 1 179 ? 12.694 -7.504 -22.513 1.00 95.75 179 LEU A N 1
ATOM 1413 C CA . LEU A 1 179 ? 12.753 -7.626 -21.059 1.00 95.75 179 LEU A CA 1
ATOM 1414 C C . LEU A 1 179 ? 13.109 -6.300 -20.397 1.00 95.75 179 LEU A C 1
ATOM 1416 O O . LEU A 1 179 ? 12.472 -5.927 -19.409 1.00 95.75 179 LEU A O 1
ATOM 1420 N N . PHE A 1 180 ? 14.072 -5.563 -20.946 1.00 96.19 180 PHE A N 1
ATOM 1421 C CA . PHE A 1 180 ? 14.437 -4.236 -20.465 1.00 96.19 180 PHE A CA 1
ATOM 1422 C C . PHE A 1 180 ? 13.249 -3.267 -20.550 1.00 96.19 180 PHE A C 1
ATOM 1424 O O . PHE A 1 180 ? 12.877 -2.644 -19.552 1.00 96.19 180 PHE A O 1
ATOM 1431 N N . ALA A 1 181 ? 12.580 -3.206 -21.706 1.00 96.06 181 ALA A N 1
ATOM 1432 C CA . ALA A 1 181 ? 11.397 -2.369 -21.899 1.00 96.06 181 ALA A CA 1
ATOM 1433 C C . ALA A 1 181 ? 10.233 -2.775 -20.974 1.00 96.06 181 ALA A C 1
ATOM 1435 O O . ALA A 1 181 ? 9.607 -1.920 -20.341 1.00 96.06 181 ALA A O 1
ATOM 1436 N N . ALA A 1 182 ? 9.969 -4.079 -20.845 1.00 95.56 182 ALA A N 1
ATOM 1437 C CA . ALA A 1 182 ? 8.938 -4.610 -19.960 1.00 95.56 182 ALA A CA 1
ATOM 1438 C C . ALA A 1 182 ? 9.235 -4.286 -18.490 1.00 95.56 182 ALA A C 1
ATOM 1440 O O . ALA A 1 182 ? 8.324 -3.903 -17.761 1.00 95.56 182 ALA A O 1
ATOM 1441 N N . SER A 1 183 ? 10.496 -4.371 -18.062 1.00 95.12 183 SER A N 1
ATOM 1442 C CA . SER A 1 183 ? 10.917 -4.064 -16.690 1.00 95.12 183 SER A CA 1
ATOM 1443 C C . SER A 1 183 ? 10.697 -2.595 -16.337 1.00 95.12 183 SER A C 1
ATOM 1445 O O . SER A 1 183 ? 10.201 -2.300 -15.251 1.00 95.12 183 SER A O 1
ATOM 1447 N N . ILE A 1 184 ? 10.986 -1.675 -17.264 1.00 94.25 184 ILE A N 1
ATOM 1448 C CA . ILE A 1 184 ? 10.683 -0.247 -17.089 1.00 94.25 184 ILE A CA 1
ATOM 1449 C C . ILE A 1 184 ? 9.172 -0.041 -16.966 1.00 94.25 184 ILE A C 1
ATOM 1451 O O . ILE A 1 184 ? 8.710 0.585 -16.012 1.00 94.25 184 ILE A O 1
ATOM 1455 N N . LEU A 1 185 ? 8.388 -0.596 -17.896 1.00 92.62 185 LEU A N 1
ATOM 1456 C CA . LEU A 1 185 ? 6.933 -0.444 -17.885 1.00 92.62 185 LEU A CA 1
ATOM 1457 C C . LEU A 1 185 ? 6.321 -1.004 -16.594 1.00 92.62 185 LEU A C 1
ATOM 1459 O O . LEU A 1 185 ? 5.511 -0.341 -15.953 1.00 92.62 185 LEU A O 1
ATOM 1463 N N . ILE A 1 186 ? 6.733 -2.200 -16.181 1.00 93.38 186 ILE A N 1
ATOM 1464 C CA . ILE A 1 186 ? 6.277 -2.845 -14.949 1.00 93.38 186 ILE A CA 1
ATOM 1465 C C . ILE A 1 186 ? 6.707 -2.035 -13.725 1.00 93.38 186 ILE A C 1
ATOM 1467 O O . ILE A 1 186 ? 5.888 -1.825 -12.836 1.00 93.38 186 ILE A O 1
ATOM 1471 N N . GLY A 1 187 ? 7.943 -1.532 -13.682 1.00 90.38 187 GLY A N 1
ATOM 1472 C CA . GLY A 1 187 ? 8.435 -0.682 -12.596 1.00 90.38 187 GLY A CA 1
ATOM 1473 C C . GLY A 1 187 ? 7.626 0.606 -12.420 1.00 90.38 187 GLY A C 1
ATOM 1474 O O . GLY A 1 187 ? 7.482 1.084 -11.298 1.00 90.38 187 GLY A O 1
ATOM 1475 N N . LEU A 1 188 ? 7.039 1.129 -13.501 1.00 88.31 188 LEU A N 1
ATOM 1476 C CA . LEU A 1 188 ? 6.125 2.269 -13.452 1.00 88.31 188 LEU A CA 1
ATOM 1477 C C . LEU A 1 188 ? 4.704 1.842 -13.067 1.00 88.31 188 LEU A C 1
ATOM 1479 O O . LEU A 1 188 ? 4.107 2.436 -12.181 1.00 88.31 188 LEU A O 1
ATOM 1483 N N . VAL A 1 189 ? 4.149 0.804 -13.694 1.00 89.69 189 VAL A N 1
ATOM 1484 C CA . VAL A 1 189 ? 2.727 0.442 -13.548 1.00 89.69 189 VAL A CA 1
ATOM 1485 C C . VAL A 1 189 ? 2.433 -0.318 -12.258 1.00 89.69 189 VAL A C 1
ATOM 1487 O O . VAL A 1 189 ? 1.409 -0.078 -11.615 1.00 89.69 189 VAL A O 1
ATOM 1490 N N . LEU A 1 190 ? 3.312 -1.237 -11.861 1.00 91.50 190 LEU A N 1
ATOM 1491 C CA . LEU A 1 190 ? 3.108 -2.102 -10.704 1.00 91.50 190 LEU A CA 1
ATOM 1492 C C . LEU A 1 190 ? 2.915 -1.320 -9.394 1.00 91.50 190 LEU A C 1
ATOM 1494 O O . LEU A 1 190 ? 1.940 -1.618 -8.708 1.00 91.50 190 LEU A O 1
ATOM 1498 N N . PRO A 1 191 ? 3.735 -0.313 -9.022 1.00 90.69 191 PRO A N 1
ATOM 1499 C CA . PRO A 1 191 ? 3.502 0.434 -7.784 1.00 90.69 191 PRO A CA 1
ATOM 1500 C C . PRO A 1 191 ? 2.170 1.196 -7.788 1.00 90.69 191 PRO A C 1
ATOM 1502 O O . PRO A 1 191 ? 1.523 1.275 -6.744 1.00 90.69 191 PRO A O 1
ATOM 1505 N N . LEU A 1 192 ? 1.713 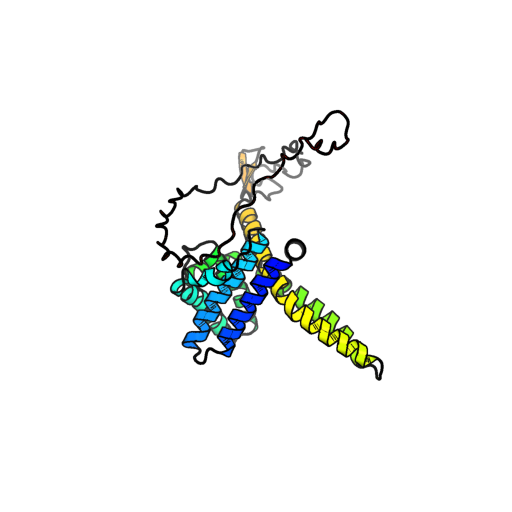1.696 -8.944 1.00 90.81 192 LEU A N 1
ATOM 1506 C CA . LEU A 1 192 ? 0.396 2.330 -9.065 1.00 90.81 192 LEU A CA 1
ATOM 1507 C C . LEU A 1 192 ? -0.732 1.322 -8.861 1.00 90.81 192 LEU A C 1
ATOM 1509 O O . LEU A 1 192 ? -1.660 1.565 -8.087 1.00 90.81 192 LEU A O 1
ATOM 1513 N N . PHE A 1 193 ? -0.643 0.182 -9.546 1.00 93.50 193 PHE A N 1
ATOM 1514 C CA . PHE A 1 193 ? -1.620 -0.888 -9.412 1.00 93.50 193 PHE A CA 1
ATOM 1515 C C . PHE A 1 193 ? -1.683 -1.397 -7.970 1.00 93.50 193 PHE A C 1
ATOM 1517 O O . PHE A 1 193 ? -2.770 -1.502 -7.406 1.00 93.50 193 PHE A O 1
ATOM 1524 N N . MET A 1 194 ? -0.531 -1.633 -7.338 1.00 94.69 194 MET A N 1
ATOM 1525 C CA . MET A 1 194 ? -0.469 -2.065 -5.945 1.00 94.69 194 MET A CA 1
ATOM 1526 C C . MET A 1 194 ? -1.031 -1.001 -5.002 1.00 94.69 194 MET A C 1
ATOM 1528 O O . MET A 1 194 ? -1.835 -1.347 -4.144 1.00 94.69 194 MET A O 1
ATOM 1532 N N . GLY A 1 195 ? -0.712 0.283 -5.189 1.00 93.69 195 GLY A N 1
ATOM 1533 C CA . GLY A 1 195 ? -1.295 1.376 -4.402 1.00 93.69 195 GLY A CA 1
ATOM 1534 C C . GLY A 1 195 ? -2.829 1.385 -4.439 1.00 93.69 195 GLY A C 1
ATOM 1535 O O . GLY A 1 195 ? -3.479 1.463 -3.395 1.00 93.69 195 GLY A O 1
ATOM 1536 N N . LEU A 1 196 ? -3.421 1.196 -5.624 1.00 94.50 196 LEU A N 1
ATOM 1537 C CA . LEU A 1 196 ? -4.873 1.055 -5.785 1.00 94.50 196 LEU A CA 1
ATOM 1538 C C . LEU A 1 196 ? -5.429 -0.226 -5.153 1.00 94.50 196 LEU A C 1
ATOM 1540 O O . LEU A 1 196 ? -6.484 -0.182 -4.518 1.00 94.50 196 LEU A O 1
ATOM 1544 N N . VAL A 1 197 ? -4.750 -1.366 -5.315 1.00 96.25 197 VAL A N 1
ATOM 1545 C CA . VAL A 1 197 ? -5.153 -2.635 -4.686 1.00 96.25 197 VAL A CA 1
ATOM 1546 C C . VAL A 1 197 ? -5.185 -2.479 -3.169 1.00 96.25 197 VAL A C 1
ATOM 1548 O O . VAL A 1 197 ? -6.133 -2.937 -2.536 1.00 96.25 197 VAL A O 1
ATOM 1551 N N . GLN A 1 198 ? -4.202 -1.800 -2.575 1.00 95.56 198 GLN A N 1
ATOM 1552 C CA . GLN A 1 198 ? -4.173 -1.556 -1.135 1.00 95.56 198 GLN A CA 1
ATOM 1553 C C . GLN A 1 198 ? -5.349 -0.687 -0.670 1.00 95.56 198 GLN A C 1
ATOM 1555 O O . GLN A 1 198 ? -5.965 -1.027 0.341 1.00 95.56 198 GLN A O 1
ATOM 1560 N N . ALA A 1 199 ? -5.700 0.359 -1.424 1.00 95.94 199 ALA A N 1
ATOM 1561 C CA . ALA A 1 199 ? -6.874 1.181 -1.141 1.00 95.94 199 ALA A CA 1
ATOM 1562 C C . ALA A 1 199 ? -8.174 0.368 -1.238 1.00 95.94 199 ALA A C 1
ATOM 1564 O O . ALA A 1 199 ? -8.963 0.343 -0.298 1.00 95.94 199 ALA A O 1
ATOM 1565 N N . CYS A 1 200 ? -8.347 -0.405 -2.313 1.00 95.62 200 CYS A N 1
ATOM 1566 C CA . CYS A 1 200 ? -9.521 -1.265 -2.480 1.00 95.62 200 CYS A CA 1
ATOM 1567 C C . CYS A 1 200 ? -9.614 -2.342 -1.385 1.00 95.62 200 CYS A C 1
ATOM 1569 O O . CYS A 1 200 ? -10.707 -2.693 -0.950 1.00 95.62 200 CYS A O 1
ATOM 1571 N N . MET A 1 201 ? -8.481 -2.884 -0.927 1.00 96.44 201 MET A N 1
ATOM 1572 C CA . MET A 1 201 ? -8.453 -3.857 0.167 1.00 96.44 201 MET A CA 1
ATOM 1573 C C . MET A 1 201 ? -8.861 -3.236 1.503 1.00 96.44 201 MET A C 1
ATOM 1575 O O . MET A 1 201 ? -9.500 -3.922 2.298 1.00 96.44 201 MET A O 1
ATOM 1579 N N . PHE A 1 202 ? -8.513 -1.972 1.757 1.00 96.19 202 PHE A N 1
ATOM 1580 C CA . PHE A 1 202 ? -9.002 -1.250 2.931 1.00 96.19 202 PHE A CA 1
ATOM 1581 C C . PHE A 1 202 ? -10.532 -1.151 2.907 1.00 96.19 202 PHE A C 1
ATOM 1583 O O . PHE A 1 202 ? -11.174 -1.541 3.883 1.00 96.19 202 PHE A O 1
ATOM 1590 N N . ASP A 1 203 ? -11.115 -0.751 1.775 1.00 95.25 203 ASP A N 1
ATOM 1591 C CA . ASP A 1 203 ? -12.571 -0.646 1.620 1.00 95.25 203 ASP A CA 1
ATOM 1592 C C . ASP A 1 203 ? -13.266 -2.002 1.797 1.00 95.25 203 ASP A C 1
ATOM 1594 O O . ASP A 1 203 ? -14.247 -2.110 2.529 1.00 95.25 203 ASP A O 1
ATOM 1598 N N . GLU A 1 204 ? -12.720 -3.066 1.201 1.00 94.75 204 GLU A N 1
ATOM 1599 C CA . GLU A 1 204 ? -13.273 -4.421 1.320 1.00 94.75 204 GLU A CA 1
ATOM 1600 C C . GLU A 1 204 ? -13.202 -4.963 2.757 1.00 94.75 204 GLU A C 1
ATOM 1602 O O . GLU A 1 204 ? -14.126 -5.652 3.192 1.00 94.75 204 GLU A O 1
ATOM 1607 N N . VAL A 1 205 ? -12.132 -4.675 3.518 1.00 95.12 205 VAL A N 1
ATOM 1608 C CA . VAL A 1 205 ? -12.070 -5.063 4.942 1.00 95.12 205 VAL A CA 1
ATOM 1609 C C . VAL A 1 205 ? -13.106 -4.282 5.740 1.00 95.12 205 VAL A C 1
ATOM 1611 O O . VAL A 1 205 ? -13.833 -4.873 6.536 1.00 95.12 205 VAL A O 1
ATOM 1614 N N . GLN A 1 206 ? -13.199 -2.972 5.514 1.00 93.69 206 GLN A N 1
ATOM 1615 C CA . GLN A 1 206 ? -14.140 -2.104 6.217 1.00 93.69 206 GLN A CA 1
ATOM 1616 C C . GLN A 1 206 ? -15.591 -2.507 5.932 1.00 93.69 206 GLN A C 1
ATOM 1618 O O . GLN A 1 206 ? -16.412 -2.548 6.847 1.00 93.69 206 GLN A O 1
ATOM 1623 N N . GLU A 1 207 ? -15.918 -2.843 4.686 1.00 93.44 207 GLU A N 1
ATOM 1624 C CA . GLU A 1 207 ? -17.230 -3.359 4.303 1.00 93.44 207 GLU A CA 1
ATOM 1625 C C . GLU A 1 207 ? -17.515 -4.697 4.990 1.00 93.44 207 GLU A C 1
ATOM 1627 O O . GLU A 1 207 ? -18.546 -4.839 5.647 1.00 93.44 207 GLU A O 1
ATOM 1632 N N . ALA A 1 208 ? -16.578 -5.649 4.943 1.00 92.00 208 ALA A N 1
ATOM 1633 C CA . ALA A 1 208 ? -16.740 -6.939 5.611 1.00 92.00 208 ALA A CA 1
ATOM 1634 C C . ALA A 1 208 ? -16.965 -6.784 7.126 1.00 92.00 208 ALA A C 1
ATOM 1636 O O . ALA A 1 208 ? -17.808 -7.465 7.705 1.00 92.00 208 ALA A O 1
ATOM 1637 N N . ARG A 1 209 ? -16.278 -5.831 7.760 1.00 90.75 209 ARG A N 1
ATOM 1638 C CA . ARG A 1 209 ? -16.432 -5.498 9.182 1.00 90.75 209 ARG A CA 1
ATOM 1639 C C . ARG A 1 209 ? -17.764 -4.854 9.510 1.00 90.75 209 ARG A C 1
ATOM 1641 O O . ARG A 1 209 ? -18.386 -5.216 10.507 1.00 90.75 209 ARG A O 1
ATOM 1648 N N . ARG A 1 210 ? -18.245 -3.947 8.659 1.00 90.88 210 ARG A N 1
ATOM 1649 C CA . ARG A 1 210 ? -19.599 -3.393 8.781 1.00 90.88 210 ARG A CA 1
ATOM 1650 C C . ARG A 1 210 ? -20.653 -4.489 8.645 1.00 90.88 210 ARG A C 1
ATOM 1652 O O . ARG A 1 210 ? -21.583 -4.519 9.446 1.00 90.88 210 ARG A O 1
ATOM 1659 N N . LEU A 1 211 ? -20.483 -5.417 7.702 1.00 91.06 211 LEU A N 1
ATOM 1660 C CA . LEU A 1 211 ? -21.385 -6.555 7.521 1.00 91.06 211 LEU A CA 1
ATOM 1661 C C . LEU A 1 211 ? -21.373 -7.483 8.744 1.00 91.06 211 LEU A C 1
ATOM 1663 O O . LEU A 1 211 ? -22.437 -7.838 9.249 1.00 91.06 211 LEU A O 1
ATOM 1667 N N . GLU A 1 212 ? -20.195 -7.806 9.280 1.00 89.44 212 GLU A N 1
ATOM 1668 C CA . GLU A 1 212 ? -20.044 -8.571 10.525 1.00 89.44 212 GLU A CA 1
ATOM 1669 C C . GLU A 1 212 ? -20.726 -7.876 11.714 1.00 89.44 212 GLU A C 1
ATOM 1671 O O . GLU A 1 212 ? -21.441 -8.531 12.473 1.00 89.44 212 GLU A O 1
ATOM 1676 N N . ALA A 1 213 ? -20.554 -6.558 11.856 1.00 88.56 213 ALA A N 1
ATOM 1677 C CA . ALA A 1 213 ? -21.177 -5.767 12.915 1.00 88.56 213 ALA A CA 1
ATOM 1678 C C . ALA A 1 213 ? -22.706 -5.671 12.766 1.00 88.56 213 ALA A C 1
ATOM 1680 O O . ALA A 1 213 ? -23.419 -5.659 13.767 1.00 88.56 213 ALA A O 1
ATOM 1681 N N . SER A 1 214 ? -23.210 -5.639 11.528 1.00 86.81 214 SER A N 1
ATOM 1682 C CA . SER A 1 214 ? -24.646 -5.619 11.220 1.00 86.81 214 SER A CA 1
ATOM 1683 C C . SER A 1 214 ? -25.327 -6.988 11.338 1.00 86.81 214 SER A C 1
ATOM 1685 O O . SER A 1 214 ? -26.555 -7.065 11.317 1.00 86.81 214 SER A O 1
ATOM 1687 N N . ARG A 1 215 ? -24.557 -8.081 11.466 1.00 86.19 215 ARG A N 1
ATOM 1688 C CA . ARG A 1 215 ? -25.113 -9.436 11.514 1.00 86.19 215 ARG A CA 1
ATOM 1689 C C . ARG A 1 215 ? -25.968 -9.610 12.779 1.00 86.19 215 ARG A C 1
ATOM 1691 O O . ARG A 1 215 ? -25.447 -9.426 13.884 1.00 86.19 215 ARG A O 1
ATOM 1698 N N . PRO A 1 216 ? -27.249 -10.013 12.660 1.00 83.31 216 PRO A N 1
ATOM 1699 C CA . PRO A 1 216 ? -28.096 -10.224 13.826 1.00 83.31 216 PRO A CA 1
ATOM 1700 C C . PRO A 1 216 ? -27.480 -11.309 14.714 1.00 83.31 216 PRO A C 1
ATOM 1702 O O . PRO A 1 216 ? -27.111 -12.382 14.237 1.00 83.31 216 PRO A O 1
ATOM 1705 N N . LYS A 1 217 ? -27.341 -11.029 16.013 1.00 83.81 217 LYS A N 1
ATOM 1706 C CA . LYS A 1 217 ? -26.781 -11.985 16.988 1.00 83.81 217 LYS A CA 1
ATOM 1707 C C . LYS A 1 217 ? -27.791 -13.063 17.395 1.00 83.81 217 LYS A C 1
ATOM 1709 O O . LYS A 1 217 ? -27.401 -14.118 17.882 1.00 83.81 217 LYS A O 1
ATOM 1714 N N . GLY A 1 218 ? -29.078 -12.813 17.170 1.00 86.75 218 GLY A N 1
ATOM 1715 C CA . GLY A 1 218 ? -30.158 -13.726 17.509 1.00 86.75 218 GLY A CA 1
ATOM 1716 C C . GLY A 1 218 ? -31.427 -13.443 16.714 1.00 86.75 218 GLY A C 1
ATOM 1717 O O . GLY A 1 218 ? -31.554 -12.408 16.063 1.00 86.75 218 GLY A O 1
ATOM 1718 N N . LYS A 1 219 ? -32.357 -14.388 16.784 1.00 88.06 219 LYS A N 1
ATOM 1719 C CA . LYS A 1 219 ? -33.717 -14.338 16.250 1.00 88.06 219 LYS A CA 1
ATOM 1720 C C . LYS A 1 219 ? -34.688 -14.823 17.323 1.00 88.06 219 LYS A C 1
ATOM 1722 O O . LYS A 1 219 ? -34.311 -15.603 18.198 1.00 88.06 219 LYS A O 1
ATOM 1727 N N . ILE A 1 220 ? -35.932 -14.364 17.269 1.00 91.62 220 ILE A N 1
ATOM 1728 C CA . ILE A 1 220 ? -36.985 -14.850 18.164 1.00 91.62 220 ILE A CA 1
ATOM 1729 C C . ILE A 1 220 ? -37.614 -16.096 17.547 1.00 91.62 220 ILE A C 1
ATOM 1731 O O . ILE A 1 220 ? -37.959 -16.107 16.366 1.00 91.62 220 ILE A O 1
ATOM 17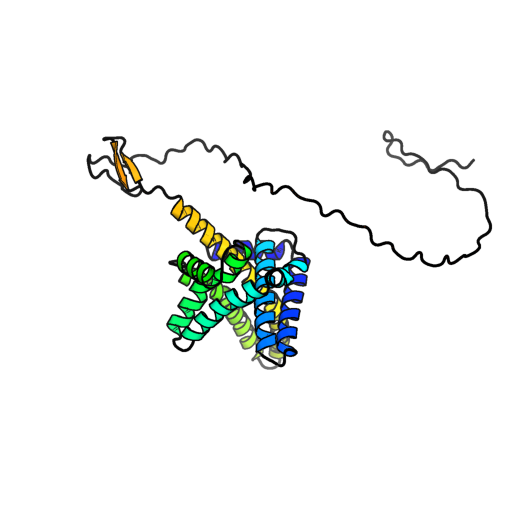35 N N . CYS A 1 221 ? -37.736 -17.160 18.338 1.00 90.62 221 CYS A N 1
ATOM 1736 C CA . CYS A 1 221 ? -38.393 -18.381 17.900 1.00 90.62 221 CYS A CA 1
ATOM 1737 C C . CYS A 1 221 ? -39.903 -18.138 17.738 1.00 90.62 221 CYS A C 1
ATOM 1739 O O . CYS A 1 221 ? -40.557 -17.841 18.737 1.00 90.62 221 CYS A O 1
ATOM 1741 N N . PRO A 1 222 ? -40.498 -18.330 16.547 1.00 89.12 222 PRO A N 1
ATOM 1742 C CA . PRO A 1 222 ? -41.934 -18.123 16.354 1.00 89.12 222 PRO A CA 1
ATOM 1743 C C . PRO A 1 222 ? -42.785 -19.157 17.106 1.00 89.12 222 PRO A C 1
ATOM 1745 O O . PRO A 1 222 ? -43.916 -18.863 17.466 1.00 89.12 222 PRO A O 1
ATOM 1748 N N . GLY A 1 223 ? -42.242 -20.349 17.383 1.00 90.25 223 GLY A N 1
ATOM 1749 C CA . GLY A 1 223 ? -42.975 -21.402 18.091 1.00 90.25 223 GLY A CA 1
ATOM 1750 C C . GLY A 1 223 ? -43.134 -21.182 19.599 1.00 90.25 223 GLY A C 1
ATOM 1751 O O . GLY A 1 223 ? -44.077 -21.698 20.182 1.00 90.25 223 GLY A O 1
ATOM 1752 N N . CYS A 1 224 ? -42.227 -20.447 20.254 1.00 92.62 224 CYS A N 1
ATOM 1753 C CA . CYS A 1 224 ? -42.248 -20.314 21.722 1.00 92.62 224 CYS A CA 1
ATOM 1754 C C . CYS A 1 224 ? -41.749 -18.965 22.264 1.00 92.62 224 CYS A C 1
ATOM 1756 O O . CYS A 1 224 ? -41.622 -18.804 23.473 1.00 92.62 224 CYS A O 1
ATOM 1758 N N . GLY A 1 225 ? -41.379 -18.018 21.398 1.00 89.44 225 GLY A N 1
ATOM 1759 C CA . GLY A 1 225 ? -40.925 -16.680 21.785 1.00 89.44 225 GLY A CA 1
ATOM 1760 C C . GLY A 1 225 ? -39.517 -16.583 22.389 1.00 89.44 225 GLY A C 1
ATOM 1761 O O . GLY A 1 225 ? -39.087 -15.480 22.713 1.00 89.44 225 GLY A O 1
ATOM 1762 N N . SER A 1 226 ? -38.764 -17.681 22.536 1.00 90.38 226 SER A N 1
ATOM 1763 C CA . SER A 1 226 ? -37.415 -17.621 23.123 1.00 90.38 226 SER A CA 1
ATOM 1764 C C . SER A 1 226 ? -36.407 -16.974 22.173 1.00 90.38 226 SER A C 1
ATOM 1766 O O . SER A 1 226 ? -36.491 -17.154 20.954 1.00 90.38 226 SER A O 1
ATOM 1768 N N . SER A 1 227 ? -35.415 -16.268 22.721 1.00 89.62 227 SER A N 1
ATOM 1769 C CA . SER A 1 227 ? -34.274 -15.787 21.943 1.00 89.62 227 SER A CA 1
ATOM 1770 C C . SER A 1 227 ? -33.364 -16.957 21.576 1.00 89.62 227 SER A C 1
ATOM 1772 O O . SER A 1 227 ? -33.007 -17.792 22.405 1.00 89.62 227 SER A O 1
ATOM 1774 N N . VAL A 1 228 ? -33.024 -17.049 20.297 1.00 90.06 228 VAL A N 1
ATOM 1775 C CA . VAL A 1 228 ? -32.203 -18.125 19.744 1.00 90.06 228 VAL A CA 1
ATOM 1776 C C . VAL A 1 228 ? -31.070 -17.497 18.924 1.00 90.06 228 VAL A C 1
ATOM 1778 O O . VAL A 1 228 ? -31.311 -16.481 18.271 1.00 90.06 228 VAL A O 1
ATOM 1781 N N . PRO A 1 229 ? -29.844 -18.054 18.917 1.00 85.06 229 PRO A N 1
ATOM 1782 C CA . PRO A 1 229 ? -28.773 -17.587 18.037 1.00 85.06 229 PRO A CA 1
ATOM 1783 C C . PRO A 1 229 ? -29.215 -17.543 16.569 1.00 85.06 229 PRO A C 1
ATOM 1785 O O . PRO A 1 229 ? -30.006 -18.376 16.116 1.00 85.06 229 PRO A O 1
ATOM 1788 N N . ALA A 1 230 ? -28.723 -16.562 15.810 1.00 85.00 230 ALA A N 1
ATOM 1789 C CA . ALA A 1 230 ? -29.173 -16.351 14.432 1.00 85.00 230 ALA A CA 1
ATOM 1790 C C . ALA A 1 230 ? -28.890 -17.562 13.518 1.00 85.00 230 ALA A C 1
ATOM 1792 O O . ALA A 1 230 ? -29.703 -17.893 12.650 1.00 85.00 230 ALA A O 1
ATOM 1793 N N . ASP A 1 231 ? -27.788 -18.265 13.771 1.00 84.12 231 ASP A N 1
ATOM 1794 C CA . ASP A 1 231 ? -27.304 -19.447 13.056 1.00 84.12 231 ASP A CA 1
ATOM 1795 C C . ASP A 1 231 ? -27.919 -20.774 13.535 1.00 84.12 231 ASP A C 1
ATOM 1797 O O . ASP A 1 231 ? -27.674 -21.822 12.932 1.00 84.12 231 ASP A O 1
ATOM 1801 N N . ALA A 1 232 ? -28.756 -20.757 14.576 1.00 84.38 232 ALA A N 1
ATOM 1802 C CA . ALA A 1 232 ? -29.374 -21.975 15.078 1.00 84.38 232 ALA A CA 1
ATOM 1803 C C . ALA A 1 232 ? -30.329 -22.585 14.041 1.00 84.38 232 ALA A C 1
ATOM 1805 O O . ALA A 1 232 ? -31.240 -21.920 13.529 1.00 84.38 232 ALA A O 1
ATOM 1806 N N . LYS A 1 233 ? -30.137 -23.880 13.770 1.00 88.94 233 LYS A N 1
ATOM 1807 C CA . LYS A 1 233 ? -31.018 -24.693 12.916 1.00 88.94 233 LYS A CA 1
ATOM 1808 C C . LYS A 1 233 ? -32.281 -25.151 13.649 1.00 88.94 233 LYS A C 1
ATOM 1810 O O . LYS A 1 233 ? -33.310 -25.340 13.013 1.00 88.94 233 LYS A O 1
ATOM 1815 N N . PHE A 1 234 ? -32.222 -25.248 14.979 1.00 91.31 234 PHE A N 1
ATOM 1816 C CA . PHE A 1 234 ? -33.339 -25.640 15.840 1.00 91.31 234 PHE A CA 1
ATOM 1817 C C . PHE A 1 234 ? -33.416 -24.745 17.077 1.00 91.31 234 PHE A C 1
ATOM 1819 O O . PHE A 1 234 ? -32.396 -24.241 17.551 1.00 91.31 234 PHE A O 1
ATOM 1826 N N . CYS A 1 235 ? -34.618 -24.541 17.608 1.00 92.44 235 CYS A N 1
ATOM 1827 C CA . CYS A 1 235 ? -34.813 -23.860 18.879 1.00 92.44 235 CYS A CA 1
ATOM 1828 C C . CYS A 1 235 ? -34.449 -24.799 20.033 1.00 92.44 235 CYS A C 1
ATOM 1830 O O . CYS A 1 235 ? -35.066 -25.850 20.187 1.00 92.44 235 CYS A O 1
ATOM 1832 N N . ALA A 1 236 ? -33.489 -24.395 20.870 1.00 90.12 236 ALA A N 1
ATOM 1833 C CA . ALA A 1 236 ? -33.061 -25.175 22.034 1.00 90.12 236 ALA A CA 1
ATOM 1834 C C . ALA A 1 236 ? -34.156 -25.334 23.107 1.00 90.12 236 ALA A C 1
ATOM 1836 O O . ALA A 1 236 ? -34.061 -26.233 23.932 1.00 90.12 236 ALA A O 1
ATOM 1837 N N . ASN A 1 237 ? -35.181 -24.472 23.101 1.00 91.75 237 ASN A N 1
ATOM 1838 C CA . ASN A 1 237 ? -36.257 -24.500 24.093 1.00 91.75 237 ASN A CA 1
ATOM 1839 C C . ASN A 1 237 ? -37.441 -25.388 23.667 1.00 91.75 237 ASN A C 1
ATOM 1841 O O . ASN A 1 237 ? -37.898 -26.220 24.438 1.00 91.75 237 ASN A O 1
ATOM 1845 N N . CYS A 1 238 ? -37.944 -25.229 22.437 1.00 93.19 238 CYS A N 1
ATOM 1846 C CA . CYS A 1 238 ? -39.159 -25.925 21.979 1.00 93.19 238 CYS A CA 1
ATOM 1847 C C . CYS A 1 238 ? -38.952 -26.894 20.805 1.00 93.19 238 CYS A C 1
ATOM 1849 O O . CYS A 1 238 ? -39.918 -27.473 20.320 1.00 93.19 238 CYS A O 1
ATOM 1851 N N . GLY A 1 239 ? -37.728 -27.045 20.291 1.00 88.50 239 GLY A N 1
ATOM 1852 C CA . GLY A 1 239 ? -37.444 -27.934 19.159 1.00 88.50 239 GLY A CA 1
ATOM 1853 C C . GLY A 1 239 ? -37.884 -27.408 17.785 1.00 88.50 239 GLY A C 1
ATOM 1854 O O . GLY A 1 239 ? -37.735 -28.120 16.794 1.00 88.50 239 GLY A O 1
ATOM 1855 N N . PHE A 1 240 ? -38.385 -26.168 17.689 1.00 89.81 240 PHE A N 1
ATOM 1856 C CA . PHE A 1 240 ? -38.801 -25.562 16.417 1.00 89.81 240 PHE A CA 1
ATOM 1857 C C . PHE A 1 240 ? -37.665 -25.578 15.382 1.00 89.81 240 PHE A C 1
ATOM 1859 O O . PHE A 1 240 ? -36.571 -25.075 15.648 1.00 89.81 240 PHE A O 1
ATOM 1866 N N . ASN A 1 241 ? -37.924 -26.147 14.203 1.00 90.50 241 ASN A N 1
ATOM 1867 C CA . ASN A 1 241 ? -36.940 -26.312 13.136 1.00 90.50 241 ASN A CA 1
ATOM 1868 C C . ASN A 1 241 ? -36.954 -25.105 12.184 1.00 90.50 241 ASN A C 1
ATOM 1870 O O . ASN A 1 241 ? -37.927 -24.873 11.471 1.00 90.50 241 ASN A O 1
ATOM 1874 N N . PHE A 1 242 ? -35.846 -24.367 12.128 1.00 84.12 242 PHE A N 1
ATOM 1875 C CA . PHE A 1 242 ? -35.685 -23.198 11.260 1.00 84.12 242 PHE A CA 1
ATOM 1876 C C . PHE A 1 242 ? -35.323 -23.554 9.803 1.00 84.12 242 PHE A C 1
ATOM 1878 O O . PHE A 1 242 ? -35.217 -22.658 8.973 1.00 84.12 242 PHE A O 1
ATOM 1885 N N . VAL A 1 243 ? -35.111 -24.836 9.480 1.00 77.75 243 VAL A N 1
ATOM 1886 C CA . VAL A 1 243 ? -34.671 -25.335 8.161 1.00 77.75 243 VAL A CA 1
ATOM 1887 C C . VAL A 1 243 ? -35.854 -25.667 7.233 1.00 77.75 243 VAL A C 1
ATOM 1889 O O . VAL A 1 243 ? -35.657 -25.838 6.036 1.00 77.75 243 VAL A O 1
ATOM 1892 N N . GLN A 1 244 ? -37.093 -25.722 7.743 1.00 57.72 244 GLN A N 1
ATOM 1893 C CA . GLN A 1 244 ? -38.283 -26.071 6.939 1.00 57.72 244 GLN A CA 1
ATOM 1894 C C . GLN A 1 244 ? -38.904 -24.906 6.154 1.00 57.72 244 GLN A C 1
ATOM 1896 O O . GLN A 1 244 ? -39.914 -25.091 5.480 1.00 57.72 244 GLN A O 1
ATOM 1901 N N . GLN A 1 245 ? -38.318 -23.713 6.194 1.00 46.62 245 GLN A N 1
ATOM 1902 C CA . GLN A 1 245 ? -38.768 -22.613 5.348 1.00 46.62 245 GLN A CA 1
ATOM 1903 C C . GLN A 1 245 ? -37.898 -22.586 4.081 1.00 46.62 245 GLN A C 1
ATOM 1905 O O . GLN A 1 245 ? -36.722 -22.223 4.185 1.00 46.62 245 GLN A O 1
ATOM 1910 N N . PRO A 1 246 ? -38.415 -22.957 2.885 1.00 40.72 246 PRO A N 1
ATOM 1911 C CA . PRO A 1 246 ? -37.780 -22.510 1.649 1.00 40.72 246 PRO A CA 1
ATOM 1912 C C . PRO A 1 246 ? -37.662 -20.982 1.734 1.00 40.72 246 PRO A C 1
ATOM 1914 O O . PRO A 1 246 ? -38.577 -20.338 2.258 1.00 40.72 246 PRO A O 1
ATOM 1917 N N . PRO A 1 247 ? -36.526 -20.400 1.316 1.00 37.28 247 PRO A N 1
ATOM 1918 C CA . PRO A 1 247 ? -36.228 -19.000 1.571 1.00 37.28 247 PRO A CA 1
ATOM 1919 C C . PRO A 1 247 ? -37.388 -18.149 1.070 1.00 37.28 247 PRO A C 1
ATOM 1921 O O . PRO A 1 247 ? -37.718 -18.187 -0.114 1.00 37.28 247 PRO A O 1
ATOM 1924 N N . TYR A 1 248 ? -38.021 -17.410 1.980 1.00 42.84 248 TYR A N 1
ATOM 1925 C CA . TYR A 1 248 ? -38.999 -16.403 1.613 1.00 42.84 248 TYR A CA 1
ATOM 1926 C C . TYR A 1 248 ? -38.340 -15.465 0.611 1.00 42.84 248 TYR A C 1
ATOM 1928 O O . TYR A 1 248 ? -37.482 -14.656 0.965 1.00 42.84 248 TYR A O 1
ATOM 1936 N N . GLN A 1 249 ? -38.740 -15.584 -0.650 1.00 35.59 249 GLN A N 1
ATOM 1937 C CA . GLN A 1 249 ? -38.626 -14.494 -1.593 1.00 35.59 249 GLN A CA 1
ATOM 1938 C C . GLN A 1 249 ? -39.567 -13.409 -1.073 1.00 35.59 249 GLN A C 1
ATOM 1940 O O . GLN A 1 249 ? -40.765 -13.413 -1.346 1.00 35.59 249 GLN A O 1
ATOM 1945 N N . GLN A 1 250 ? -39.031 -12.493 -0.267 1.00 42.00 250 GLN A N 1
ATOM 1946 C CA . GLN A 1 250 ? -39.614 -11.161 -0.225 1.00 42.00 250 GLN A CA 1
ATOM 1947 C C . GLN A 1 250 ? -39.598 -10.644 -1.671 1.00 42.00 250 GLN A C 1
ATOM 1949 O O . GLN A 1 250 ? -38.572 -10.807 -2.342 1.00 42.00 250 GLN A O 1
ATOM 1954 N N . PRO A 1 251 ? -40.696 -10.058 -2.182 1.00 32.53 251 PRO A N 1
ATOM 1955 C CA . PRO A 1 251 ? -40.652 -9.343 -3.447 1.00 32.53 251 PRO A CA 1
ATOM 1956 C C . PRO A 1 251 ? -39.464 -8.389 -3.385 1.00 32.53 251 PRO A C 1
ATOM 1958 O O . PRO A 1 251 ? -39.363 -7.605 -2.441 1.00 32.53 251 PRO A O 1
ATOM 1961 N N . TYR A 1 252 ? -38.533 -8.514 -4.330 1.00 42.81 252 TYR A N 1
ATOM 1962 C CA . TYR A 1 252 ? -37.399 -7.609 -4.426 1.00 42.81 252 TYR A CA 1
ATOM 1963 C C . TYR A 1 252 ? -37.948 -6.191 -4.591 1.00 42.81 252 TYR A C 1
ATOM 1965 O O . TYR A 1 252 ? -38.362 -5.789 -5.677 1.00 42.81 252 TYR A O 1
ATOM 1973 N N . GLN A 1 253 ? -37.987 -5.445 -3.492 1.00 38.69 253 GLN A N 1
ATOM 1974 C CA . GLN A 1 253 ? -38.021 -4.001 -3.542 1.00 38.69 253 GLN A CA 1
ATOM 1975 C C . GLN A 1 253 ? -36.563 -3.571 -3.694 1.00 38.69 253 GLN A C 1
ATOM 1977 O O . GLN A 1 253 ? -35.760 -3.848 -2.795 1.00 38.69 253 GLN A O 1
ATOM 1982 N N . PRO A 1 254 ? -36.178 -2.957 -4.827 1.00 35.47 254 PRO A N 1
ATOM 1983 C CA . PRO A 1 254 ? -34.855 -2.369 -4.938 1.00 35.47 254 PRO A CA 1
ATOM 1984 C C . PRO A 1 254 ? -34.662 -1.408 -3.759 1.00 35.47 254 PRO A C 1
ATOM 1986 O O . PRO A 1 254 ? -35.607 -0.688 -3.416 1.00 35.47 254 PRO A O 1
ATOM 1989 N N . PRO A 1 255 ? -33.479 -1.383 -3.122 1.00 42.72 255 PRO A N 1
ATOM 1990 C CA . PRO A 1 255 ? -33.194 -0.402 -2.090 1.00 42.72 255 PRO A CA 1
ATOM 1991 C C . PRO A 1 255 ? -33.522 0.987 -2.639 1.00 42.72 255 PRO A C 1
ATOM 1993 O O . PRO A 1 255 ? -32.962 1.405 -3.653 1.00 42.72 255 PRO A O 1
ATOM 1996 N N . GLN A 1 256 ? -34.444 1.702 -1.993 1.00 31.38 256 GLN A N 1
ATOM 1997 C CA . GLN A 1 256 ? -34.515 3.145 -2.169 1.00 31.38 256 GLN A CA 1
ATOM 1998 C C . GLN A 1 256 ? -33.166 3.672 -1.692 1.00 31.38 256 GLN A C 1
ATOM 2000 O O . GLN A 1 256 ? -32.853 3.607 -0.503 1.00 31.38 256 GLN A O 1
ATOM 2005 N N . TYR A 1 257 ? -32.337 4.109 -2.637 1.00 32.28 257 TYR A N 1
ATOM 2006 C CA . TYR A 1 257 ? -31.078 4.772 -2.349 1.00 32.28 257 TYR A CA 1
ATOM 2007 C C . TYR A 1 257 ? -31.389 6.056 -1.581 1.00 32.28 257 TYR A C 1
ATOM 2009 O O . TYR A 1 257 ? -31.586 7.117 -2.166 1.00 32.28 257 TYR A O 1
ATOM 2017 N N . GLN A 1 258 ? -31.424 5.972 -0.256 1.00 41.38 258 GLN A N 1
ATOM 2018 C CA . GLN A 1 258 ? -31.175 7.139 0.565 1.00 41.38 258 GLN 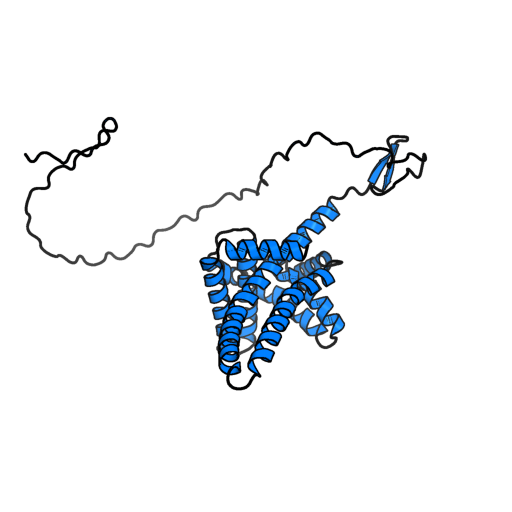A CA 1
ATOM 2019 C C . GLN A 1 258 ? -29.686 7.415 0.427 1.00 41.38 258 GLN A C 1
ATOM 2021 O O . GLN A 1 258 ? -28.847 6.679 0.953 1.00 41.38 258 GLN A O 1
ATOM 2026 N N . GLN A 1 259 ? -29.367 8.444 -0.362 1.00 35.22 259 GLN A N 1
ATOM 2027 C CA . GLN A 1 259 ? -28.042 9.043 -0.341 1.00 35.22 259 GLN A CA 1
ATOM 2028 C C . GLN A 1 259 ? -27.644 9.253 1.126 1.00 35.22 259 GLN A C 1
ATOM 2030 O O . GLN A 1 259 ? -28.473 9.735 1.906 1.00 35.22 259 GLN A O 1
ATOM 2035 N N . PRO A 1 260 ? -26.416 8.893 1.532 1.00 47.25 260 PRO A N 1
ATOM 2036 C CA . PRO A 1 260 ? -25.942 9.258 2.852 1.00 47.25 260 PRO A CA 1
ATOM 2037 C C . PRO A 1 260 ? -26.075 10.777 2.996 1.00 47.25 260 PRO A C 1
ATOM 2039 O O . PRO A 1 260 ? -25.493 11.538 2.223 1.00 47.25 260 PRO A O 1
ATOM 2042 N N . VAL A 1 261 ? -26.873 11.218 3.969 1.00 33.72 261 VAL A N 1
ATOM 2043 C CA . VAL A 1 261 ? -26.894 12.619 4.383 1.00 33.72 261 VAL A CA 1
ATOM 2044 C C . VAL A 1 261 ? -25.557 12.866 5.063 1.00 33.72 261 VAL A C 1
ATOM 2046 O O . VAL A 1 261 ? -25.364 12.564 6.240 1.00 33.72 261 VAL A O 1
ATOM 2049 N N . TYR A 1 262 ? -24.598 13.358 4.287 1.00 35.72 262 TYR A N 1
ATOM 2050 C CA . TYR A 1 262 ? -23.402 13.971 4.835 1.00 35.72 262 TYR A CA 1
ATOM 2051 C C . TYR A 1 262 ? -23.853 15.115 5.751 1.00 35.72 262 TYR A C 1
ATOM 2053 O O . TYR A 1 262 ? -24.714 15.899 5.337 1.00 35.72 262 TYR A O 1
ATOM 2061 N N . PRO A 1 263 ? -23.309 15.250 6.973 1.00 46.78 263 PRO A N 1
ATOM 2062 C CA . PRO A 1 263 ? -23.459 16.478 7.733 1.00 46.78 263 PRO A CA 1
ATOM 2063 C C . PRO A 1 263 ? -22.992 17.637 6.847 1.00 46.78 263 PRO A C 1
ATOM 2065 O O . PRO A 1 263 ? -21.805 17.757 6.545 1.00 46.78 263 PRO A O 1
ATOM 2068 N N . GLN A 1 264 ? -23.937 18.451 6.378 1.00 33.25 264 GLN A N 1
ATOM 2069 C CA . GLN A 1 264 ? -23.651 19.708 5.700 1.00 33.25 264 GLN A CA 1
ATOM 2070 C C . GLN A 1 264 ? -23.013 20.611 6.756 1.00 33.25 264 GLN A C 1
ATOM 2072 O O . GLN A 1 264 ? -23.710 21.227 7.562 1.00 33.25 264 GLN A O 1
ATOM 2077 N N . GLN A 1 265 ? -21.682 20.642 6.819 1.00 47.03 265 GLN A N 1
ATOM 2078 C CA . GLN A 1 265 ? -21.015 21.741 7.501 1.00 47.03 265 GLN A CA 1
ATOM 2079 C C . GLN A 1 265 ? -21.392 23.017 6.737 1.00 47.03 265 GLN A C 1
ATOM 2081 O O . GLN A 1 265 ? -21.244 23.029 5.512 1.00 47.03 265 GLN A O 1
ATOM 2086 N N . PRO A 1 266 ? -21.897 24.070 7.406 1.00 33.06 266 PRO A N 1
ATOM 2087 C CA . PRO A 1 266 ? -22.139 25.345 6.754 1.00 33.06 266 PRO A CA 1
ATOM 2088 C C . PRO A 1 266 ? -20.841 25.790 6.088 1.00 33.06 266 PRO A C 1
ATOM 2090 O O . PRO A 1 266 ? -19.829 26.011 6.755 1.00 33.06 266 PRO A O 1
ATOM 2093 N N . TYR A 1 267 ? -20.855 25.868 4.765 1.00 36.09 267 TYR A N 1
ATOM 2094 C CA . TYR A 1 267 ? -19.757 26.420 3.997 1.00 36.09 267 TYR A CA 1
ATOM 2095 C C . TYR A 1 267 ? -19.639 27.900 4.375 1.00 36.09 267 TYR A C 1
ATOM 2097 O O . TYR A 1 267 ? -20.437 28.737 3.966 1.00 36.09 267 TYR A O 1
ATOM 2105 N N . GLN A 1 268 ? -18.644 28.250 5.183 1.00 40.28 268 GLN A N 1
ATOM 2106 C CA . GLN A 1 268 ? -18.186 29.631 5.220 1.00 40.28 268 GLN A CA 1
ATOM 2107 C C . GLN A 1 268 ? -17.278 29.817 4.010 1.00 40.28 268 GLN A C 1
ATOM 2109 O O . GLN A 1 268 ? -16.152 29.321 3.983 1.00 40.28 268 GLN A O 1
ATOM 2114 N N . GLN A 1 269 ? -17.798 30.483 2.977 1.00 33.94 269 GLN A N 1
ATOM 2115 C CA . GLN A 1 269 ? -16.957 31.005 1.907 1.00 33.94 269 GLN A CA 1
ATOM 2116 C C . GLN A 1 269 ? -15.932 31.956 2.544 1.00 33.94 269 GLN A C 1
ATOM 2118 O O . GLN A 1 269 ? -16.342 32.905 3.219 1.00 33.94 269 GLN A O 1
ATOM 2123 N N . PRO A 1 270 ? -14.618 31.744 2.371 1.00 42.44 270 PRO A N 1
ATOM 2124 C CA . PRO A 1 270 ? -13.665 32.791 2.691 1.00 42.44 270 PRO A CA 1
ATOM 2125 C C . PRO A 1 270 ? -13.952 33.982 1.771 1.00 42.44 270 PRO A C 1
ATOM 2127 O O . PRO A 1 270 ? -14.031 33.831 0.552 1.00 42.44 270 PRO A O 1
ATOM 2130 N N . VAL A 1 271 ? -14.139 35.166 2.353 1.00 34.78 271 VAL A N 1
ATOM 2131 C CA . VAL A 1 271 ? -14.232 36.418 1.597 1.00 34.78 271 VAL A CA 1
ATOM 2132 C C . VAL A 1 271 ? -12.883 36.632 0.918 1.00 34.78 271 VAL A C 1
ATOM 2134 O O . VAL A 1 271 ? -11.892 36.947 1.574 1.00 34.78 271 VAL A O 1
ATOM 2137 N N . TYR A 1 272 ? -12.824 36.418 -0.395 1.00 34.47 272 TYR A N 1
ATOM 2138 C CA . TYR A 1 272 ? -11.635 36.715 -1.182 1.00 34.47 272 TYR A CA 1
ATOM 2139 C C . TYR A 1 272 ? -11.440 38.233 -1.211 1.00 34.47 272 TYR A C 1
ATOM 2141 O O . TYR A 1 272 ? -12.185 38.952 -1.875 1.00 34.47 272 TYR A O 1
ATOM 2149 N N . GLN A 1 273 ? -10.428 38.735 -0.510 1.00 44.31 273 GLN A N 1
ATOM 2150 C CA . GLN A 1 273 ? -9.871 40.043 -0.834 1.00 44.31 273 GLN A CA 1
ATOM 2151 C C . GLN A 1 273 ? -9.092 39.887 -2.139 1.00 44.31 273 GLN A C 1
ATOM 2153 O O . GLN A 1 273 ? -8.079 39.189 -2.188 1.00 44.31 273 GLN A O 1
ATOM 2158 N N . GLN A 1 274 ? -9.613 40.483 -3.214 1.00 35.38 274 GLN A N 1
ATOM 2159 C CA . GLN A 1 274 ? -8.905 40.566 -4.487 1.00 35.38 274 GLN A CA 1
ATOM 2160 C C . GLN A 1 274 ? -7.540 41.236 -4.259 1.00 35.38 274 GLN A C 1
ATOM 2162 O O . GLN A 1 274 ? -7.499 42.334 -3.697 1.00 35.38 274 GLN A O 1
ATOM 2167 N N . PRO A 1 275 ? -6.422 40.628 -4.688 1.00 44.56 275 PRO A N 1
ATOM 2168 C CA . PRO A 1 275 ? -5.162 41.348 -4.745 1.00 44.56 275 PRO A CA 1
ATOM 2169 C C . PRO A 1 275 ? -5.282 42.475 -5.780 1.00 44.56 275 PRO A C 1
ATOM 2171 O O . PRO 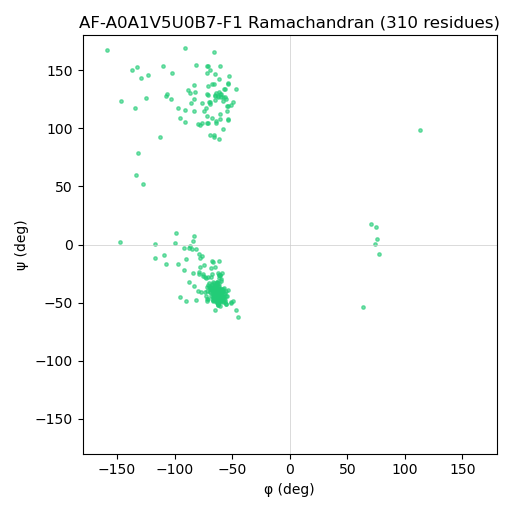A 1 275 ? -5.675 42.248 -6.924 1.00 44.56 275 PRO A O 1
ATOM 2174 N N . VAL A 1 276 ? -4.949 43.701 -5.373 1.00 42.47 276 VAL A N 1
ATOM 2175 C CA . VAL A 1 276 ? -4.809 44.838 -6.289 1.00 42.47 276 VAL A CA 1
ATOM 2176 C C . VAL A 1 276 ? -3.543 44.607 -7.111 1.00 42.47 276 VAL A C 1
ATOM 2178 O O . VAL A 1 276 ? -2.430 44.750 -6.607 1.00 42.47 276 VAL A O 1
ATOM 2181 N N . TYR A 1 277 ? -3.705 44.209 -8.370 1.00 35.12 277 TYR A N 1
ATOM 2182 C CA . TYR A 1 277 ? -2.595 44.136 -9.316 1.00 35.12 277 TYR A CA 1
ATOM 2183 C C . TYR A 1 277 ? -2.142 45.559 -9.686 1.00 35.12 277 TYR A C 1
ATOM 2185 O O . TYR A 1 277 ? -2.996 46.406 -9.968 1.00 35.12 277 TYR A O 1
ATOM 2193 N N . PRO A 1 278 ? -0.829 45.852 -9.738 1.00 48.28 278 PRO A N 1
ATOM 2194 C CA . PRO A 1 278 ? -0.345 47.075 -10.366 1.00 48.28 278 PRO A CA 1
ATOM 2195 C C . PRO A 1 278 ? -0.778 47.085 -11.838 1.00 48.28 278 PRO A C 1
ATOM 2197 O O . PRO A 1 278 ? -0.573 46.098 -12.548 1.00 48.28 278 PRO A O 1
ATOM 2200 N N . GLN A 1 279 ? -1.384 48.180 -12.299 1.00 46.19 279 GLN A N 1
ATOM 2201 C CA . GLN A 1 279 ? -1.734 48.343 -13.711 1.00 46.19 279 GLN A CA 1
ATOM 2202 C C . GLN A 1 279 ? -0.463 48.280 -14.574 1.00 46.19 279 GLN A C 1
ATOM 2204 O O . GLN A 1 279 ? 0.503 48.999 -14.320 1.00 46.19 279 GLN A O 1
ATOM 2209 N N . GLN A 1 280 ? -0.456 47.411 -15.588 1.00 40.22 280 GLN A N 1
ATOM 2210 C CA . GLN A 1 280 ? 0.614 47.360 -16.585 1.00 40.22 280 GLN A CA 1
ATOM 2211 C C . GLN A 1 280 ? 0.625 48.658 -17.417 1.00 40.22 280 GLN A C 1
ATOM 2213 O O . GLN A 1 280 ? -0.448 49.127 -17.807 1.00 40.22 280 GLN A O 1
ATOM 2218 N N . PRO A 1 281 ? 1.800 49.238 -17.729 1.00 42.62 281 PRO A N 1
ATOM 2219 C CA . PRO A 1 281 ? 1.883 50.402 -18.602 1.00 42.62 281 PRO A CA 1
ATOM 2220 C C . PRO A 1 281 ? 1.338 50.079 -20.002 1.00 42.62 281 PRO A C 1
ATOM 2222 O O . PRO A 1 281 ? 1.681 49.067 -20.611 1.00 42.62 281 PRO A O 1
ATOM 2225 N N . GLN A 1 282 ? 0.457 50.958 -20.483 1.00 34.81 282 GLN A N 1
ATOM 2226 C CA . GLN A 1 282 ? -0.198 50.897 -21.789 1.00 34.81 282 GLN A CA 1
ATOM 2227 C C . GLN A 1 282 ? 0.843 50.946 -22.919 1.00 34.81 282 GLN A C 1
ATOM 2229 O O . GLN A 1 282 ? 1.464 51.982 -23.146 1.00 34.81 282 GLN A O 1
ATOM 2234 N N . PHE A 1 283 ? 1.001 49.856 -23.670 1.00 38.72 283 PHE A N 1
ATOM 2235 C CA . PHE A 1 283 ? 1.649 49.915 -24.980 1.00 38.72 283 PHE A CA 1
ATOM 2236 C C . PHE A 1 283 ? 0.646 50.481 -25.992 1.00 38.72 283 PHE A C 1
ATOM 2238 O O . PHE A 1 283 ? -0.271 49.789 -26.429 1.00 38.72 283 PHE A O 1
ATOM 2245 N N . GLN A 1 284 ? 0.804 51.756 -26.350 1.00 38.31 284 GLN A N 1
ATOM 2246 C CA . GLN A 1 284 ? 0.097 52.373 -27.471 1.00 38.31 284 GLN A CA 1
ATOM 2247 C C . GLN A 1 284 ? 0.711 51.873 -28.786 1.00 38.31 284 GLN A C 1
ATOM 2249 O O . GLN A 1 284 ? 1.861 52.184 -29.089 1.00 38.31 284 GLN A O 1
ATOM 2254 N N . GLN A 1 285 ? -0.055 51.126 -29.583 1.00 37.66 285 GLN A N 1
ATOM 2255 C CA . GLN A 1 285 ? 0.200 51.005 -31.019 1.00 37.66 285 GLN A CA 1
ATOM 2256 C C . GLN A 1 285 ? -0.864 51.805 -31.781 1.00 37.66 285 GLN A C 1
ATOM 2258 O O . GLN A 1 285 ? -2.053 51.642 -31.501 1.00 37.66 285 GLN A O 1
ATOM 2263 N N . PRO A 1 286 ? -0.470 52.688 -32.716 1.00 42.00 286 PRO A N 1
ATOM 2264 C CA . PRO A 1 286 ? -1.409 53.498 -33.468 1.00 42.00 286 PRO A CA 1
ATOM 2265 C C . PRO A 1 286 ? -1.935 52.679 -34.648 1.00 42.00 286 PRO A C 1
ATOM 2267 O O . PRO A 1 286 ? -1.151 52.213 -35.472 1.00 42.00 286 PRO A O 1
ATOM 2270 N N . TYR A 1 287 ? -3.253 52.544 -34.776 1.00 35.62 287 TYR A N 1
ATOM 2271 C CA . TYR A 1 287 ? -3.844 52.241 -36.075 1.00 35.62 287 TYR A CA 1
ATOM 2272 C C . TYR A 1 287 ? -5.052 53.137 -36.315 1.00 35.62 287 TYR A C 1
ATOM 2274 O O . TYR A 1 287 ? -6.009 53.163 -35.542 1.00 35.62 287 TYR A O 1
ATOM 2282 N N . GLN A 1 288 ? -4.912 53.942 -37.364 1.00 37.03 288 GLN A N 1
ATOM 2283 C CA . GLN A 1 288 ? -5.902 54.862 -37.897 1.00 37.03 288 GLN A CA 1
ATOM 2284 C C . GLN A 1 288 ? -7.108 54.078 -38.428 1.00 37.03 288 GLN A C 1
ATOM 2286 O O . GLN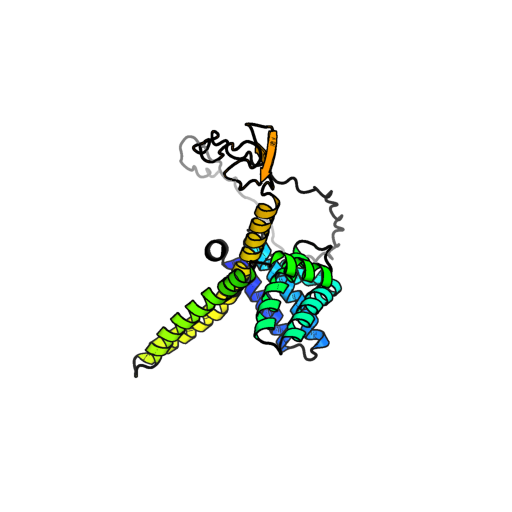 A 1 288 ? -6.969 52.953 -38.906 1.00 37.03 288 GLN A O 1
ATOM 2291 N N . GLY A 1 289 ? -8.288 54.682 -38.299 1.00 40.19 289 GLY A N 1
ATOM 2292 C CA . GLY A 1 289 ? -9.561 54.076 -38.654 1.00 40.19 289 GLY A CA 1
ATOM 2293 C C . GLY A 1 289 ? -9.694 53.674 -40.121 1.00 40.19 289 GLY A C 1
ATOM 2294 O O . GLY A 1 289 ? -9.114 54.283 -41.016 1.00 40.19 289 GLY A O 1
ATOM 2295 N N . ALA A 1 290 ? -10.540 52.674 -40.335 1.00 35.31 290 ALA A N 1
ATOM 2296 C CA . ALA A 1 290 ? -11.314 52.507 -41.551 1.00 35.31 290 ALA A CA 1
ATOM 2297 C C . ALA A 1 290 ? -12.654 51.881 -41.148 1.00 35.31 290 ALA A C 1
ATOM 2299 O O . ALA A 1 290 ? -12.709 50.871 -40.446 1.00 35.31 290 ALA A O 1
ATOM 2300 N N . GLU A 1 291 ? -13.719 52.573 -41.517 1.00 42.16 291 GLU A N 1
ATOM 2301 C CA . GLU A 1 291 ? -15.116 52.249 -41.272 1.00 42.16 291 GLU A CA 1
ATOM 2302 C C . GLU A 1 291 ? -15.550 51.016 -42.091 1.00 42.16 291 GLU A C 1
ATOM 2304 O O . GLU A 1 291 ? -15.058 50.797 -43.196 1.00 42.16 291 GLU A O 1
ATOM 2309 N N . GLY A 1 292 ? -16.517 50.249 -41.568 1.00 47.25 292 GLY A N 1
ATOM 2310 C CA . GLY A 1 292 ? -17.312 49.288 -42.347 1.00 47.25 292 GLY A CA 1
ATOM 2311 C C . GLY A 1 292 ? -17.095 47.809 -42.010 1.00 47.25 292 GLY A C 1
ATOM 2312 O O . GLY A 1 292 ? -16.194 47.165 -42.538 1.00 47.25 292 GLY A O 1
ATOM 2313 N N . ALA A 1 293 ? -17.990 47.232 -41.202 1.00 37.97 293 ALA A N 1
ATOM 2314 C CA . ALA A 1 293 ? -18.181 45.782 -41.100 1.00 37.97 293 ALA A CA 1
ATOM 2315 C C . ALA A 1 293 ? -19.666 45.445 -41.367 1.00 37.97 293 ALA A C 1
ATOM 2317 O O . ALA A 1 293 ? -20.525 46.043 -40.714 1.00 37.97 293 ALA A O 1
ATOM 2318 N N . PRO A 1 294 ? -19.999 44.534 -42.307 1.00 42.50 294 PRO A N 1
ATOM 2319 C CA . PRO A 1 294 ? -21.381 44.153 -42.606 1.00 42.50 294 PRO A CA 1
ATOM 2320 C C . PRO A 1 294 ? -21.935 43.113 -41.614 1.00 42.50 294 PRO A C 1
ATOM 2322 O O . PRO A 1 294 ? -21.194 42.340 -41.006 1.00 42.50 294 PRO A O 1
ATOM 2325 N N . ALA A 1 295 ? -23.262 43.104 -41.459 1.00 45.31 295 ALA A N 1
ATOM 2326 C CA . ALA A 1 295 ? -24.010 42.230 -40.554 1.00 45.31 295 ALA A CA 1
ATOM 2327 C C . ALA A 1 295 ? -23.965 40.744 -40.974 1.00 45.31 295 ALA A C 1
ATOM 2329 O O . ALA A 1 295 ? -24.120 40.411 -42.148 1.00 45.31 295 ALA A O 1
ATOM 2330 N N . ALA A 1 296 ? -23.791 39.840 -40.003 1.00 46.38 296 ALA A N 1
ATOM 2331 C CA . ALA A 1 296 ? -23.801 38.389 -40.211 1.00 46.38 296 ALA A CA 1
ATOM 2332 C C . ALA A 1 296 ? -25.238 37.817 -40.231 1.00 46.38 296 ALA A C 1
ATOM 2334 O O . ALA A 1 296 ? -26.070 38.205 -39.412 1.00 46.38 296 ALA A O 1
ATOM 2335 N N . GLY A 1 297 ? -25.520 36.896 -41.165 1.00 51.06 297 GLY A N 1
ATOM 2336 C CA . GLY A 1 297 ? -26.845 36.301 -41.415 1.00 51.06 297 GLY A CA 1
ATOM 2337 C C . GLY A 1 297 ? -27.339 35.305 -40.351 1.00 51.06 297 GLY A C 1
ATOM 2338 O O . GLY A 1 297 ? -26.547 34.664 -39.660 1.00 51.06 297 GLY A O 1
ATOM 2339 N N . ALA A 1 298 ? -28.667 35.176 -40.245 1.00 51.12 298 ALA A N 1
ATOM 2340 C CA . ALA A 1 298 ? -29.390 34.303 -39.313 1.00 51.12 298 ALA A CA 1
ATOM 2341 C C . ALA A 1 298 ? -29.916 33.022 -39.996 1.00 51.12 298 ALA A C 1
ATOM 2343 O O . ALA A 1 298 ? -30.268 33.042 -41.171 1.00 51.12 298 ALA A O 1
ATOM 2344 N N . TRP A 1 299 ? -29.976 31.915 -39.246 1.00 42.53 299 TRP A N 1
ATOM 2345 C CA . TRP A 1 299 ? -30.425 30.592 -39.708 1.00 42.53 299 TRP A CA 1
ATOM 2346 C C . TRP A 1 299 ? -31.945 30.400 -39.552 1.00 42.53 299 TRP A C 1
ATOM 2348 O O . TRP A 1 299 ? -32.472 30.641 -38.465 1.00 42.53 299 TRP A O 1
ATOM 2358 N N . ASP A 1 300 ? -32.626 29.895 -40.590 1.00 50.12 300 ASP A N 1
ATOM 2359 C CA . ASP A 1 300 ? -34.035 29.462 -40.543 1.00 50.12 300 ASP A CA 1
ATOM 2360 C C . ASP A 1 300 ? -34.125 27.924 -40.477 1.00 50.12 300 ASP A C 1
ATOM 2362 O O . ASP A 1 300 ? -33.546 27.201 -41.288 1.00 50.12 300 ASP A O 1
ATOM 2366 N N . GLY A 1 301 ? -34.826 27.412 -39.465 1.00 53.94 301 GLY A N 1
ATOM 2367 C CA . GLY A 1 301 ? -34.863 25.995 -39.097 1.00 53.94 301 GLY A CA 1
ATOM 2368 C C . GLY A 1 301 ? -35.837 25.121 -39.891 1.00 53.94 301 GLY A C 1
ATOM 2369 O O . GLY A 1 301 ? -36.029 23.969 -39.511 1.00 53.94 301 GLY A O 1
ATOM 2370 N N . THR A 1 302 ? -36.477 25.628 -40.949 1.00 51.34 302 THR A N 1
ATOM 2371 C CA . THR A 1 302 ? -37.543 24.888 -41.655 1.00 51.34 302 THR A CA 1
ATOM 2372 C C . THR A 1 302 ? -37.172 24.331 -43.035 1.00 51.34 302 THR A C 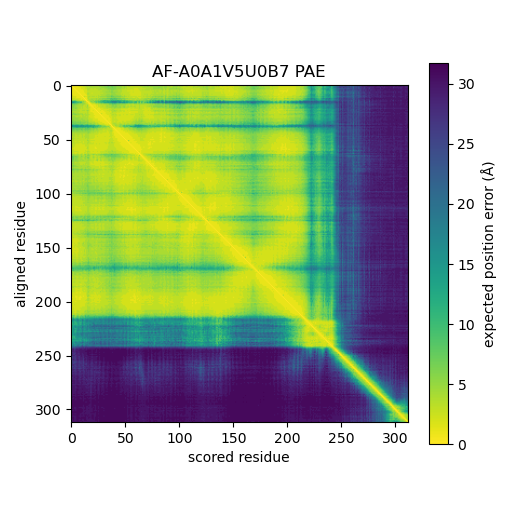1
ATOM 2374 O O . THR A 1 302 ? -37.842 23.406 -43.489 1.00 51.34 302 THR A O 1
ATOM 2377 N N . SER A 1 303 ? -36.090 24.786 -43.677 1.00 59.16 303 SER A N 1
ATOM 2378 C CA . SER A 1 303 ? -35.671 24.302 -45.012 1.00 59.16 303 SER A CA 1
ATOM 2379 C C . SER A 1 303 ? -34.305 23.605 -45.060 1.00 59.16 303 SER A C 1
ATOM 2381 O O . SER A 1 303 ? -34.001 22.947 -46.049 1.00 59.16 303 SER A O 1
ATOM 2383 N N . GLY A 1 304 ? -33.492 23.682 -44.002 1.00 52.19 304 GLY A N 1
ATOM 2384 C CA . GLY A 1 304 ? -32.231 22.935 -43.909 1.00 52.19 304 GLY A CA 1
ATOM 2385 C C . GLY A 1 304 ? -31.097 23.399 -44.838 1.00 52.19 304 GLY A C 1
ATOM 2386 O O . GLY A 1 304 ? -30.133 22.655 -45.000 1.00 52.19 304 GLY A O 1
ATOM 2387 N N . GLU A 1 305 ? -31.156 24.610 -45.403 1.00 47.59 305 GLU A N 1
ATOM 2388 C CA . GLU A 1 305 ? -30.062 25.201 -46.193 1.00 47.59 305 GLU A CA 1
ATOM 2389 C C . GLU A 1 305 ? -29.605 26.560 -45.637 1.00 47.59 305 GLU A C 1
ATOM 2391 O O . GLU A 1 305 ? -30.392 27.340 -45.104 1.00 47.59 305 GLU A O 1
ATOM 2396 N N . TYR A 1 306 ? -28.302 26.840 -45.762 1.00 54.00 306 TYR A N 1
ATOM 2397 C CA . TYR A 1 306 ? -27.675 28.092 -45.328 1.00 54.00 306 TYR A CA 1
ATOM 2398 C C . TYR A 1 306 ? -27.787 29.167 -46.415 1.00 54.00 306 TYR A C 1
ATOM 2400 O O . TYR A 1 306 ? -27.266 28.982 -47.516 1.00 54.00 306 TYR A O 1
ATOM 2408 N N . GLN A 1 307 ? -28.399 30.313 -46.100 1.00 57.00 307 GLN A N 1
ATOM 2409 C CA . GLN A 1 307 ? -28.413 31.481 -46.986 1.00 57.00 307 GLN A CA 1
ATOM 2410 C C . GLN A 1 307 ? -27.306 32.477 -46.597 1.00 57.00 307 GLN A C 1
ATOM 2412 O O . GLN A 1 307 ? -27.334 33.025 -45.491 1.00 57.00 307 GLN A O 1
ATOM 2417 N N . PRO A 1 308 ? -26.323 32.741 -47.479 1.00 52.62 308 PRO A N 1
ATOM 2418 C CA . PRO A 1 308 ? -25.305 33.753 -47.226 1.00 52.62 308 PRO A CA 1
ATOM 2419 C C . PRO A 1 308 ? -25.888 35.178 -47.315 1.00 52.62 308 PRO A C 1
ATOM 2421 O O . PRO A 1 308 ? -26.877 35.401 -48.021 1.00 52.62 308 PRO A O 1
ATOM 2424 N N . PRO A 1 309 ? -25.286 36.159 -46.614 1.00 51.09 309 PRO A N 1
ATOM 2425 C CA . PRO A 1 309 ? -25.784 37.530 -46.575 1.00 51.09 309 PRO A CA 1
ATOM 2426 C C . PRO A 1 309 ? -25.738 38.192 -47.960 1.00 51.09 309 PRO A C 1
ATOM 2428 O O . PRO A 1 309 ? -24.716 38.167 -48.647 1.00 51.09 309 PRO A O 1
ATOM 2431 N N . GLN A 1 310 ? -26.861 38.795 -48.355 1.00 56.25 310 GLN A N 1
ATOM 2432 C CA . GLN A 1 310 ? -26.983 39.627 -49.554 1.00 56.25 310 GLN A CA 1
ATOM 2433 C C . GLN A 1 310 ? -26.184 40.919 -49.333 1.00 56.25 310 GLN A C 1
ATOM 2435 O O . GLN A 1 310 ? -26.408 41.626 -48.352 1.00 56.25 310 GLN A O 1
ATOM 2440 N N . GLN A 1 311 ? -25.229 41.196 -50.221 1.00 46.97 311 GLN A N 1
ATOM 2441 C CA . GLN A 1 311 ? -24.410 42.407 -50.180 1.00 46.97 311 GLN A CA 1
ATOM 2442 C C . GLN A 1 311 ? -25.257 43.611 -50.610 1.00 46.97 311 GLN A C 1
ATOM 2444 O O . GLN A 1 311 ? -25.738 43.650 -51.742 1.00 46.97 311 GLN A O 1
ATOM 2449 N N . GLY A 1 312 ? -25.431 44.567 -49.699 1.00 43.41 312 GLY A N 1
ATOM 2450 C CA . GLY A 1 312 ? -25.958 45.906 -49.954 1.00 43.41 312 GLY A CA 1
ATOM 2451 C C . GLY A 1 312 ? -24.981 46.941 -49.428 1.00 43.41 312 GLY A C 1
ATOM 2452 O O . GLY A 1 312 ? -24.421 46.686 -48.337 1.00 43.41 312 GLY A O 1
#

pLDDT: mean 81.18, std 21.1, range [31.38, 97.12]

Mean predicted aligned error: 14.32 Å

Radius of gyration: 30.26 Å; Cα contacts (8 Å, |Δi|>4): 257; chains: 1; bounding box: 65×83×74 Å